Protein AF-A0A7S1RUY2-F1 (afdb_monomer_lite)

Foldseek 3Di:
DDDDDDDDDDDDDDDDDDDDDDDDDDDDPDDPPPDDDDDADLEDEPVLVVPQDPDDQQDQDPVVLVPDDVVNSNSSLVVLAQVAEEEDQDADKAADVVVSSSYIYHYLVSVVNHCVVHVHQAAEEEDDADQAQWDCSHPRYIYGHAQACALLNSNGWHKDWDFDQDPVPRGTDTDIDIGHDDPVSSPPND

InterPro domains:
  IPR006186 Serine/threonine-specific protein phosphatase/bis(5-nucleosyl)-tetraphosphatase [PR00114] (61-88)
  IPR006186 Serine/threonine-specific protein phosphatase/bis(5-nucleosyl)-tetraphosphatase [PR00114] (119-139)
  IPR006186 Serine/threonine-specific protein phosphatase/bis(5-nucleosyl)-tetraphosphatase [PR00114] (140-156)
  IPR006186 Serine/threonine-specific protein phosphatase/bis(5-nucleosyl)-tetraphosphatase [SM00156] (1-183)
  IPR029052 Metallo-dependent phosphatase-like [G3DSA:3.60.21.10] (34-190)
  IPR029052 Metallo-dependent phosphatase-like [SSF56300] (46-184)
  IPR051134 Protein Phosphatase PPP [PTHR45668] (40-182)

Structure (mmCIF, N/CA/C/O backbone):
data_AF-A0A7S1RUY2-F1
#
_entry.id   AF-A0A7S1RUY2-F1
#
loop_
_atom_site.group_PDB
_atom_site.id
_atom_site.type_symbol
_atom_site.label_atom_id
_atom_site.label_alt_id
_atom_site.label_comp_id
_atom_site.label_asym_id
_atom_site.label_entity_id
_atom_site.label_seq_id
_atom_site.pdbx_PDB_ins_code
_atom_site.Cartn_x
_atom_site.Cartn_y
_atom_site.Cartn_z
_atom_site.occupancy
_atom_site.B_iso_or_equiv
_atom_site.auth_seq_id
_atom_site.auth_comp_id
_atom_site.auth_asym_id
_atom_site.auth_atom_id
_atom_site.pdbx_PDB_model_num
ATOM 1 N N . GLY A 1 1 ? -11.838 28.444 1.680 1.00 36.84 1 GLY A N 1
ATOM 2 C CA . GLY A 1 1 ? -11.994 28.690 0.240 1.00 36.84 1 GLY A CA 1
ATOM 3 C C . GLY A 1 1 ? -10.992 27.846 -0.505 1.00 36.84 1 GLY A C 1
ATOM 4 O O . GLY A 1 1 ? -9.816 28.162 -0.457 1.00 36.84 1 GLY A O 1
ATOM 5 N N . THR A 1 2 ? -11.450 26.765 -1.127 1.00 27.73 2 THR A N 1
ATOM 6 C CA . THR A 1 2 ? -10.682 25.952 -2.080 1.00 27.73 2 THR A CA 1
ATOM 7 C C . THR A 1 2 ? -11.691 25.466 -3.115 1.00 27.73 2 THR A C 1
ATOM 9 O O . THR A 1 2 ? -12.339 24.441 -2.920 1.00 27.73 2 THR A O 1
ATOM 12 N N . GLY A 1 3 ? -11.927 26.292 -4.133 1.00 26.52 3 GLY A N 1
ATOM 13 C CA . GLY A 1 3 ? -12.776 25.954 -5.269 1.00 26.52 3 GLY A CA 1
ATOM 14 C C . GLY A 1 3 ? -11.953 25.222 -6.322 1.00 26.52 3 GLY A C 1
ATOM 15 O O . GLY A 1 3 ? -10.885 25.696 -6.703 1.00 26.52 3 GLY A O 1
ATOM 16 N N . TYR A 1 4 ? -12.452 24.079 -6.774 1.00 31.11 4 TYR A N 1
ATOM 17 C CA . TYR A 1 4 ? -12.077 23.480 -8.049 1.00 31.11 4 TYR A CA 1
ATOM 18 C C . TYR A 1 4 ? -13.371 23.346 -8.846 1.00 31.11 4 TYR A C 1
ATOM 20 O O . TYR A 1 4 ? -14.050 22.326 -8.760 1.00 31.11 4 TYR A O 1
ATOM 28 N N . ASP A 1 5 ? -13.728 24.409 -9.564 1.00 30.31 5 ASP A N 1
ATOM 29 C CA . ASP A 1 5 ? -14.785 24.355 -10.567 1.00 30.31 5 ASP A CA 1
ATOM 30 C C . ASP A 1 5 ? -14.213 23.743 -11.848 1.00 30.31 5 ASP A C 1
ATOM 32 O O . ASP A 1 5 ? -13.183 24.174 -12.375 1.00 30.31 5 ASP A O 1
ATOM 36 N N . ALA A 1 6 ? -14.876 22.691 -12.317 1.00 32.12 6 ALA A N 1
ATOM 37 C CA . ALA A 1 6 ? -14.623 22.070 -13.602 1.00 32.12 6 ALA A CA 1
ATOM 38 C C . ALA A 1 6 ? -15.189 22.966 -14.710 1.00 32.12 6 ALA A C 1
ATOM 40 O O . ALA A 1 6 ? -16.384 23.250 -14.728 1.00 32.12 6 ALA A O 1
ATOM 41 N N . VAL A 1 7 ? -14.344 23.386 -15.650 1.00 32.84 7 VAL A N 1
ATOM 42 C CA . VAL A 1 7 ? -14.803 23.986 -16.906 1.00 32.84 7 VAL A CA 1
ATOM 43 C C . VAL A 1 7 ? -14.958 22.860 -17.924 1.00 32.84 7 VAL A C 1
ATOM 45 O O . VAL A 1 7 ? -13.973 22.264 -18.357 1.00 32.84 7 VAL A O 1
ATOM 48 N N . THR A 1 8 ? -16.204 22.553 -18.272 1.00 37.19 8 THR A N 1
ATOM 49 C CA . THR A 1 8 ? -16.580 21.756 -19.443 1.00 37.19 8 THR A CA 1
ATOM 50 C C . THR A 1 8 ? -16.843 22.691 -20.618 1.00 37.19 8 THR A C 1
ATOM 52 O O . THR A 1 8 ? -17.592 23.657 -20.472 1.00 37.19 8 THR A O 1
ATOM 55 N N . SER A 1 9 ? -16.299 22.373 -21.788 1.00 32.44 9 SER A N 1
ATOM 56 C CA . SER A 1 9 ? -16.856 22.820 -23.066 1.00 32.44 9 SER A CA 1
ATOM 57 C C . SER A 1 9 ? -16.589 21.751 -24.128 1.00 32.44 9 SER A C 1
ATOM 59 O O . SER A 1 9 ? -15.433 21.514 -24.489 1.00 32.44 9 SER A O 1
ATOM 61 N N . ASP A 1 10 ? -17.675 21.116 -24.576 1.00 32.38 10 ASP A N 1
ATOM 62 C CA . ASP A 1 10 ? -17.842 20.430 -25.869 1.00 32.38 10 ASP A CA 1
ATOM 63 C C . ASP A 1 10 ? -17.519 21.429 -27.018 1.00 32.38 10 ASP A C 1
ATOM 65 O O . ASP A 1 10 ? -17.437 22.630 -26.766 1.00 32.38 10 ASP A O 1
ATOM 69 N N . GLU A 1 11 ? -17.279 21.132 -28.298 1.00 34.25 11 GLU A N 1
ATOM 70 C CA . GLU A 1 11 ? -17.684 20.099 -29.268 1.00 34.25 11 GLU A CA 1
ATOM 71 C C . GLU A 1 11 ? -16.855 20.466 -30.558 1.00 34.25 11 GLU A C 1
ATOM 73 O O . GLU A 1 11 ? -16.492 21.629 -30.721 1.00 34.25 11 GLU A O 1
ATOM 78 N N . GLU A 1 12 ? -16.305 19.603 -31.429 1.00 29.94 12 GLU A N 1
ATOM 79 C CA . GLU A 1 12 ? -16.928 19.060 -32.655 1.00 29.94 12 GLU A CA 1
ATOM 80 C C . GLU A 1 12 ? -15.863 18.360 -33.559 1.00 29.94 12 GLU A C 1
ATOM 82 O O . GLU A 1 12 ? -14.804 18.911 -33.857 1.00 29.94 12 GLU A O 1
ATOM 87 N N . GLY A 1 13 ? -16.198 17.159 -34.055 1.00 28.00 13 GLY A N 1
ATOM 88 C CA . GLY A 1 13 ? -16.080 16.713 -35.461 1.00 28.00 13 GLY A CA 1
ATOM 89 C C . GLY A 1 13 ? -14.731 16.609 -36.211 1.00 28.00 13 GLY A C 1
ATOM 90 O O . GLY A 1 13 ? -14.266 17.586 -36.792 1.00 28.00 13 GLY A O 1
ATOM 91 N N . ARG A 1 14 ? -14.258 15.369 -36.472 1.00 30.27 14 ARG A N 1
ATOM 92 C CA . ARG A 1 14 ? -13.956 14.879 -37.849 1.00 30.27 14 ARG A CA 1
ATOM 93 C C . ARG A 1 14 ? -13.649 13.374 -37.947 1.00 30.27 14 ARG A C 1
ATOM 95 O O . ARG A 1 14 ? -13.011 12.772 -37.096 1.00 30.27 14 ARG A O 1
ATOM 102 N N . THR A 1 15 ? -14.121 12.805 -39.052 1.00 34.78 15 THR A N 1
ATOM 103 C CA . THR A 1 15 ? -14.124 11.403 -39.505 1.00 34.78 15 THR A CA 1
ATOM 104 C C . THR A 1 15 ? -12.779 10.897 -40.057 1.00 34.78 15 THR A C 1
ATOM 106 O O . THR A 1 15 ? -12.101 11.646 -40.757 1.00 34.78 15 THR A O 1
ATOM 109 N N . GLY A 1 16 ? -12.470 9.598 -39.907 1.00 28.56 16 GLY A N 1
ATOM 110 C CA . GLY A 1 16 ? -11.420 8.896 -40.676 1.00 28.56 16 GLY A CA 1
ATOM 111 C C . GLY A 1 16 ? -11.092 7.497 -40.128 1.00 28.56 16 GLY A C 1
ATOM 112 O O . GLY A 1 16 ? -10.944 7.334 -38.926 1.00 28.56 16 GLY A O 1
ATOM 113 N N . GLY A 1 17 ? -11.039 6.467 -40.983 1.00 26.53 17 GLY A N 1
ATOM 114 C CA . GLY A 1 17 ? -11.110 5.051 -40.589 1.00 26.53 17 GLY A CA 1
ATOM 115 C C . GLY A 1 17 ? -9.796 4.256 -40.453 1.00 26.53 17 GLY A C 1
ATOM 116 O O . GLY A 1 17 ? -8.769 4.610 -41.017 1.00 26.53 17 GLY A O 1
ATOM 117 N N . ARG A 1 18 ? -9.948 3.093 -39.788 1.00 33.50 18 ARG A N 1
ATOM 118 C CA . ARG A 1 18 ? -9.139 1.845 -39.754 1.00 33.50 18 ARG A CA 1
ATOM 119 C C . ARG A 1 18 ? -7.662 1.913 -39.316 1.00 33.50 18 ARG A C 1
ATOM 121 O O . ARG A 1 18 ? -6.799 2.260 -40.111 1.00 33.50 18 ARG A O 1
ATOM 128 N N . ARG A 1 19 ? -7.356 1.260 -38.183 1.00 30.47 19 ARG A N 1
ATOM 129 C CA . ARG A 1 19 ? -6.673 -0.060 -38.056 1.00 30.47 19 ARG A CA 1
ATOM 130 C C . ARG A 1 19 ? -6.499 -0.406 -36.566 1.00 30.47 19 ARG A C 1
ATOM 132 O O . ARG A 1 19 ? -6.327 0.486 -35.750 1.00 30.47 19 ARG A O 1
ATOM 139 N N . GLY A 1 20 ? -6.597 -1.691 -36.221 1.00 39.19 20 GLY A N 1
ATOM 140 C CA . GLY A 1 20 ? -6.431 -2.176 -34.849 1.00 39.19 20 GLY A CA 1
ATOM 141 C C . GLY A 1 20 ? -5.019 -1.931 -34.308 1.00 39.19 20 GLY A C 1
ATOM 142 O O . GLY A 1 20 ? -4.038 -2.194 -34.997 1.00 39.19 20 GLY A O 1
ATOM 143 N N . GLY A 1 21 ? -4.952 -1.444 -33.072 1.00 27.25 21 GLY A N 1
ATOM 144 C CA . GLY A 1 21 ? -3.744 -1.232 -32.281 1.00 27.25 21 GLY A CA 1
ATOM 145 C C . GLY A 1 21 ? -4.163 -1.018 -30.829 1.00 27.25 21 GLY A C 1
ATOM 146 O O . GLY A 1 21 ? -5.116 -0.287 -30.566 1.00 27.25 21 GLY A O 1
ATOM 147 N N . GLY A 1 22 ? -3.536 -1.748 -29.909 1.00 31.48 22 GLY A N 1
ATOM 148 C CA . GLY A 1 22 ? -3.865 -1.727 -28.489 1.00 31.48 22 GLY A CA 1
ATOM 149 C C . GLY A 1 22 ? -3.624 -0.366 -27.831 1.00 31.48 22 GLY A C 1
ATOM 150 O O . GLY A 1 22 ? -2.724 0.366 -28.220 1.00 31.48 22 GLY A O 1
ATOM 151 N N . GLN A 1 23 ? -4.467 -0.096 -26.832 1.00 43.09 23 GLN A N 1
ATOM 152 C CA . GLN A 1 23 ? -4.310 0.811 -25.692 1.00 43.09 23 GLN A CA 1
ATOM 153 C C . GLN A 1 23 ? -3.606 2.161 -25.919 1.00 43.09 23 GLN A C 1
ATOM 155 O O . GLN A 1 23 ? -2.386 2.255 -25.957 1.00 43.09 23 GLN A O 1
ATOM 160 N N . GLN A 1 24 ? -4.388 3.239 -25.832 1.00 39.09 24 GLN A N 1
ATOM 161 C CA . GLN A 1 24 ? -3.904 4.480 -25.230 1.00 39.09 24 GLN A CA 1
ATOM 162 C C . GLN A 1 24 ? -5.043 5.112 -24.427 1.00 39.09 24 GLN A C 1
ATOM 164 O O . GLN A 1 24 ? -5.843 5.891 -24.940 1.00 39.09 24 GLN A O 1
ATOM 169 N N . LEU A 1 25 ? -5.153 4.723 -23.155 1.00 39.81 25 LEU A N 1
ATOM 170 C CA . LEU A 1 25 ? -6.016 5.411 -22.199 1.00 39.81 25 LEU A CA 1
ATOM 171 C C . LEU A 1 25 ? -5.258 6.637 -21.684 1.00 39.81 25 LEU A C 1
ATOM 173 O O . LEU A 1 25 ? -4.351 6.537 -20.863 1.00 39.81 25 LEU A O 1
ATOM 177 N N . SER A 1 26 ? -5.620 7.803 -22.212 1.00 47.19 26 SER A N 1
ATOM 178 C CA . SER A 1 26 ? -5.174 9.105 -21.727 1.00 47.19 26 SER A CA 1
ATOM 179 C C . SER A 1 26 ? -5.705 9.340 -20.316 1.00 47.19 26 SER A C 1
ATOM 181 O O . SER A 1 26 ? -6.920 9.435 -20.137 1.00 47.19 26 SER A O 1
ATOM 183 N N . LEU A 1 27 ? -4.838 9.497 -19.316 1.00 40.38 27 LEU A N 1
ATOM 184 C CA . LEU A 1 27 ? -5.268 10.013 -18.021 1.00 40.38 27 LEU A CA 1
ATOM 185 C C . LEU A 1 27 ? -4.127 10.717 -17.292 1.00 40.38 27 LEU A C 1
ATOM 187 O O . LEU A 1 27 ? -3.095 10.120 -17.019 1.00 40.38 27 LEU A O 1
ATOM 191 N N . LEU A 1 28 ? -4.429 11.964 -16.906 1.00 40.56 28 LEU A N 1
ATOM 192 C CA . LEU A 1 28 ? -3.630 12.943 -16.156 1.00 40.56 28 LEU A CA 1
ATOM 193 C C . LEU A 1 28 ? -2.834 13.866 -17.080 1.00 40.56 28 LEU A C 1
ATOM 195 O O . LEU A 1 28 ? -1.895 13.435 -17.730 1.00 40.56 28 LEU A O 1
ATOM 199 N N . GLY A 1 29 ? -3.234 15.143 -17.127 1.00 40.41 29 GLY A N 1
ATOM 200 C CA . GLY A 1 29 ? -2.576 16.220 -17.870 1.00 40.41 29 GLY A CA 1
ATOM 201 C C . GLY A 1 29 ? -1.140 16.467 -17.405 1.00 40.41 29 GLY A C 1
ATOM 202 O O . GLY A 1 29 ? -0.852 17.442 -16.719 1.00 40.41 29 GLY A O 1
ATOM 203 N N . TYR A 1 30 ? -0.255 15.556 -17.783 1.00 42.41 30 TYR A N 1
ATOM 204 C CA . TYR A 1 30 ? 1.183 15.591 -17.617 1.00 42.41 30 TYR A CA 1
ATOM 205 C C . TYR A 1 30 ? 1.804 15.781 -19.003 1.00 42.41 30 TYR A C 1
ATOM 207 O O . TYR A 1 30 ? 1.443 15.074 -19.942 1.00 42.41 30 TYR A O 1
ATOM 215 N N . ASN A 1 31 ? 2.705 16.757 -19.132 1.00 38.75 31 ASN A N 1
ATOM 216 C CA . ASN A 1 31 ? 3.461 16.985 -20.360 1.00 38.75 31 ASN A CA 1
ATOM 217 C C . ASN A 1 31 ? 4.616 15.954 -20.440 1.00 38.75 31 ASN A C 1
ATOM 219 O O . ASN A 1 31 ? 5.493 15.989 -19.572 1.00 38.75 31 ASN A O 1
ATOM 223 N N . PRO A 1 32 ? 4.625 15.047 -21.436 1.00 43.84 32 PRO A N 1
ATOM 224 C CA . PRO A 1 32 ? 5.596 13.956 -21.571 1.00 43.84 32 PRO A CA 1
ATOM 225 C C . PRO A 1 32 ? 7.015 14.387 -21.990 1.00 43.84 32 PRO A C 1
ATOM 227 O O . PRO A 1 32 ? 7.925 13.559 -21.961 1.00 43.84 32 PRO A O 1
ATOM 230 N N . ASP A 1 33 ? 7.246 15.658 -22.328 1.00 47.78 33 ASP A N 1
ATOM 231 C CA . ASP A 1 33 ? 8.483 16.120 -22.977 1.00 47.78 33 ASP A CA 1
ATOM 232 C C . ASP A 1 33 ? 9.739 16.203 -22.085 1.00 47.78 33 ASP A C 1
ATOM 234 O O . ASP A 1 33 ? 10.653 16.954 -22.412 1.00 47.78 33 ASP A O 1
ATOM 238 N N . ASN A 1 34 ? 9.863 15.467 -20.969 1.00 49.72 34 ASN A N 1
ATOM 239 C CA . ASN A 1 34 ? 11.185 15.401 -20.313 1.00 49.72 34 ASN A CA 1
ATOM 240 C C . ASN A 1 34 ? 11.535 14.175 -19.463 1.00 49.72 34 ASN A C 1
ATOM 242 O O . ASN A 1 34 ? 12.678 14.094 -19.019 1.00 49.72 34 ASN A O 1
ATOM 246 N N . VAL A 1 35 ? 10.633 13.212 -19.239 1.00 51.44 35 VAL A N 1
ATOM 247 C CA . VAL A 1 35 ? 11.009 11.908 -18.657 1.00 51.44 35 VAL A CA 1
ATOM 248 C C . VAL A 1 35 ? 10.034 10.830 -19.142 1.00 51.44 35 VAL A C 1
ATOM 250 O O . VAL A 1 35 ? 8.921 10.722 -18.633 1.00 51.44 35 VAL A O 1
ATOM 253 N N . SER A 1 36 ? 10.459 9.997 -20.094 1.00 59.94 36 SER A N 1
ATOM 254 C CA . SER A 1 36 ? 9.796 8.713 -20.344 1.00 59.94 36 SER A CA 1
ATOM 255 C C . SER A 1 36 ? 10.240 7.753 -19.247 1.00 59.94 36 SER A C 1
ATOM 257 O O . SER A 1 36 ? 11.388 7.312 -19.250 1.00 59.94 36 SER A O 1
ATOM 259 N N . LEU A 1 37 ? 9.373 7.452 -18.277 1.00 63.41 37 LEU A N 1
ATOM 260 C CA . LEU A 1 37 ? 9.678 6.367 -17.349 1.00 63.41 37 LEU A CA 1
ATOM 261 C C . LEU A 1 37 ? 9.594 5.023 -18.094 1.00 63.41 37 LEU A C 1
ATOM 263 O O . LEU A 1 37 ? 8.728 4.868 -18.959 1.00 63.41 37 LEU A O 1
ATOM 267 N N . PRO A 1 38 ? 10.465 4.052 -17.772 1.00 65.56 38 PRO A N 1
ATOM 268 C CA . PRO A 1 38 ? 10.400 2.734 -18.385 1.00 65.56 38 PRO A CA 1
ATOM 269 C C . PRO A 1 38 ? 9.065 2.062 -18.038 1.00 65.56 38 PRO A C 1
ATOM 271 O O . PRO A 1 38 ? 8.596 2.224 -16.899 1.00 65.56 38 PRO A O 1
ATOM 274 N N . PRO A 1 39 ? 8.458 1.315 -18.983 1.00 67.38 39 PRO A N 1
ATOM 275 C CA . PRO A 1 39 ? 7.263 0.535 -18.700 1.00 67.38 39 PRO A CA 1
ATOM 276 C C . PRO A 1 39 ? 7.555 -0.414 -17.539 1.00 67.38 39 PRO A C 1
ATOM 278 O O . PRO A 1 39 ? 8.656 -0.950 -17.429 1.00 67.38 39 PRO A O 1
ATOM 281 N N . ARG A 1 40 ? 6.579 -0.599 -16.652 1.00 73.94 40 ARG A N 1
ATOM 282 C CA . ARG A 1 40 ? 6.701 -1.554 -15.549 1.00 73.94 40 ARG A CA 1
ATOM 283 C C . ARG A 1 40 ? 5.949 -2.822 -15.879 1.00 73.94 40 ARG A C 1
ATOM 285 O O . ARG A 1 40 ? 4.984 -2.809 -16.642 1.00 73.94 40 ARG A O 1
ATOM 292 N N . LYS A 1 41 ? 6.359 -3.909 -15.240 1.00 73.31 41 LYS A N 1
ATOM 293 C CA . LYS A 1 41 ? 5.611 -5.155 -15.266 1.00 73.31 41 LYS A CA 1
ATOM 294 C C . LYS A 1 41 ? 4.198 -4.965 -14.705 1.00 73.31 41 LYS A C 1
ATOM 296 O O . LYS A 1 41 ? 4.019 -4.713 -13.518 1.00 73.31 41 LYS A O 1
ATOM 301 N N . GLU A 1 42 ? 3.195 -5.139 -15.562 1.00 67.75 42 GLU A N 1
ATOM 302 C CA . GLU A 1 42 ? 1.779 -4.958 -15.202 1.00 67.75 42 GLU A CA 1
ATOM 303 C C . GLU A 1 42 ? 1.250 -6.064 -14.280 1.00 67.75 42 GLU A C 1
ATOM 305 O O . GLU A 1 42 ? 0.315 -5.850 -13.509 1.00 67.75 42 GLU A O 1
ATOM 310 N N . GLU A 1 43 ? 1.862 -7.251 -14.317 1.00 77.06 43 GLU A N 1
ATOM 311 C CA . GLU A 1 43 ? 1.383 -8.396 -13.555 1.00 77.06 43 GLU A CA 1
ATOM 312 C C . GLU A 1 43 ? 2.445 -9.011 -12.634 1.00 77.06 43 GLU A C 1
ATOM 314 O O . GLU A 1 43 ? 3.101 -10.003 -12.971 1.00 77.06 43 GLU A O 1
ATOM 319 N N . LEU A 1 44 ? 2.549 -8.477 -11.423 1.00 87.62 44 LEU A N 1
ATOM 320 C CA . LEU A 1 44 ? 3.482 -8.948 -10.403 1.00 87.62 44 LEU A CA 1
ATOM 321 C C . LEU A 1 44 ? 2.930 -10.147 -9.603 1.00 87.62 44 LEU A C 1
ATOM 323 O O . LEU A 1 44 ? 1.774 -10.142 -9.164 1.00 87.62 44 LEU A O 1
ATOM 327 N N . SER A 1 45 ? 3.753 -11.176 -9.392 1.00 92.25 45 SER A N 1
ATOM 328 C CA . SER A 1 45 ? 3.437 -12.338 -8.548 1.00 92.25 45 SER A CA 1
ATOM 329 C C . SER A 1 45 ? 4.104 -12.278 -7.170 1.00 92.25 45 SER A C 1
ATOM 331 O O . SER A 1 45 ? 5.137 -11.633 -6.978 1.00 92.25 45 SER A O 1
ATOM 333 N N . LEU A 1 46 ? 3.552 -13.010 -6.198 1.00 94.25 46 LEU A N 1
ATOM 334 C CA . LEU A 1 46 ? 4.161 -13.138 -4.867 1.00 94.25 46 LEU A CA 1
ATOM 335 C C . LEU A 1 46 ? 5.547 -13.796 -4.892 1.00 94.25 46 LEU A C 1
ATOM 337 O O . LEU A 1 46 ? 6.398 -13.425 -4.088 1.00 94.25 46 LEU A O 1
ATOM 341 N N . ALA A 1 47 ? 5.790 -14.740 -5.806 1.00 93.44 47 ALA A N 1
ATOM 342 C CA . ALA A 1 47 ? 7.095 -15.386 -5.948 1.00 93.44 47 ALA A CA 1
ATOM 343 C C . ALA A 1 47 ? 8.169 -14.386 -6.404 1.00 93.44 47 ALA A C 1
ATOM 345 O O . ALA A 1 47 ? 9.277 -14.382 -5.875 1.00 93.44 47 ALA A O 1
ATOM 346 N N . GLU A 1 48 ? 7.818 -13.489 -7.324 1.00 91.69 48 GLU A N 1
ATOM 347 C CA . GLU A 1 48 ? 8.717 -12.430 -7.788 1.00 91.69 48 GLU A CA 1
ATOM 348 C C . GLU A 1 48 ? 9.006 -11.423 -6.676 1.00 91.69 48 GLU A C 1
ATOM 350 O O . GLU A 1 48 ? 10.165 -11.097 -6.446 1.00 91.69 48 GLU A O 1
ATOM 355 N N . ILE A 1 49 ? 7.986 -11.004 -5.916 1.00 92.88 49 ILE A N 1
ATOM 356 C CA . ILE A 1 49 ? 8.171 -10.134 -4.740 1.00 92.88 49 ILE A CA 1
ATOM 357 C C . ILE A 1 49 ? 9.074 -10.800 -3.691 1.00 92.88 49 ILE A C 1
ATOM 359 O O . ILE A 1 49 ? 9.891 -10.134 -3.049 1.00 92.88 49 ILE A O 1
ATOM 363 N N . ALA A 1 50 ? 8.929 -12.111 -3.486 1.00 93.81 50 ALA A N 1
ATOM 364 C CA . ALA A 1 50 ? 9.759 -12.865 -2.553 1.00 93.81 50 ALA A CA 1
ATOM 365 C C . ALA A 1 50 ? 11.224 -12.950 -3.013 1.00 93.81 50 ALA A C 1
ATOM 367 O O . ALA A 1 50 ? 12.114 -12.927 -2.166 1.00 93.81 50 ALA A O 1
ATOM 368 N N . ALA A 1 51 ? 11.465 -12.995 -4.326 1.00 93.12 51 ALA A N 1
ATOM 369 C CA . ALA A 1 51 ? 12.794 -13.069 -4.927 1.00 93.12 51 ALA A CA 1
ATOM 370 C C . ALA A 1 51 ? 13.535 -11.720 -4.993 1.00 93.12 51 ALA A C 1
ATOM 372 O O . ALA A 1 51 ? 14.730 -11.702 -5.286 1.00 93.12 51 ALA A O 1
ATOM 373 N N . LEU A 1 52 ? 12.861 -10.594 -4.722 1.00 91.94 52 LEU A N 1
ATOM 374 C CA . LEU A 1 52 ? 13.497 -9.276 -4.757 1.00 91.94 52 LEU A CA 1
ATOM 375 C C . LEU A 1 52 ? 14.647 -9.162 -3.742 1.00 91.94 52 LEU A C 1
ATOM 377 O O . LEU A 1 52 ? 14.523 -9.653 -2.610 1.00 91.94 52 LEU A O 1
ATOM 381 N N . PRO A 1 53 ? 15.740 -8.460 -4.104 1.00 87.94 53 PRO A N 1
ATOM 382 C CA . PRO A 1 53 ? 16.868 -8.249 -3.209 1.00 87.94 53 PRO A CA 1
ATOM 383 C C . PRO A 1 53 ? 16.425 -7.525 -1.930 1.00 87.94 53 PRO A C 1
ATOM 385 O O . PRO A 1 53 ? 15.580 -6.628 -1.949 1.00 87.94 53 PRO A O 1
ATOM 388 N N . ARG A 1 54 ? 17.005 -7.925 -0.794 1.00 85.88 54 ARG A N 1
ATOM 389 C CA . ARG A 1 54 ? 16.729 -7.361 0.536 1.00 85.88 54 ARG A CA 1
ATOM 390 C C . ARG A 1 54 ? 17.988 -6.703 1.093 1.00 85.88 54 ARG A C 1
ATOM 392 O O . ARG A 1 54 ? 19.090 -7.171 0.836 1.00 85.88 54 ARG A O 1
ATOM 399 N N . GLY A 1 55 ? 17.813 -5.648 1.889 1.00 82.62 55 GLY A N 1
ATOM 400 C CA . GLY A 1 55 ? 18.914 -5.001 2.617 1.00 82.62 55 GLY A CA 1
ATOM 401 C C . GLY A 1 55 ? 19.814 -4.089 1.777 1.00 82.62 55 GLY A C 1
ATOM 402 O O . GLY A 1 55 ? 20.841 -3.644 2.276 1.00 82.62 55 GLY A O 1
ATOM 403 N N . VAL A 1 56 ? 19.433 -3.797 0.532 1.00 80.88 56 VAL A N 1
ATOM 404 C CA . VAL A 1 56 ? 20.108 -2.820 -0.329 1.00 80.88 56 VAL A CA 1
ATOM 405 C C . VAL A 1 56 ? 19.113 -1.718 -0.662 1.00 80.88 56 VAL A C 1
ATOM 407 O O . VAL A 1 56 ? 17.983 -2.008 -1.056 1.00 80.88 56 VAL A O 1
ATOM 410 N N . GLU A 1 57 ? 19.532 -0.466 -0.494 1.00 83.88 57 GLU A N 1
ATOM 411 C CA . GLU A 1 57 ? 18.738 0.686 -0.916 1.00 83.88 57 GLU A CA 1
ATOM 412 C C . GLU A 1 57 ? 18.596 0.678 -2.444 1.00 83.88 57 GLU A C 1
ATOM 414 O O . GLU A 1 57 ? 19.612 0.634 -3.147 1.00 83.88 57 GLU A O 1
ATOM 419 N N . PRO A 1 58 ? 17.367 0.692 -2.990 1.00 86.69 58 PRO A N 1
ATOM 420 C CA . PRO A 1 58 ? 17.180 0.699 -4.431 1.00 86.69 58 PRO A CA 1
ATOM 421 C C . PRO A 1 58 ? 17.594 2.055 -5.012 1.00 86.69 58 PRO A C 1
ATOM 423 O O . PRO A 1 58 ? 17.320 3.111 -4.432 1.00 86.69 58 PRO A O 1
ATOM 426 N N . SER A 1 59 ? 18.199 2.052 -6.200 1.00 84.31 59 SER A N 1
ATOM 427 C CA . SER A 1 59 ? 18.417 3.301 -6.922 1.00 84.31 59 SER A CA 1
ATOM 428 C C . SER A 1 59 ? 17.081 3.873 -7.394 1.00 84.31 59 SER A C 1
ATOM 430 O O . SER A 1 59 ? 16.267 3.183 -8.006 1.00 84.31 59 SER A O 1
ATOM 432 N N . THR A 1 60 ? 16.874 5.166 -7.148 1.00 81.44 60 THR A N 1
ATOM 433 C CA . THR A 1 60 ? 15.801 5.960 -7.775 1.00 81.44 60 THR A CA 1
ATOM 434 C C . THR A 1 60 ? 16.319 6.804 -8.943 1.00 81.44 60 THR A C 1
ATOM 436 O O . THR A 1 60 ? 15.528 7.443 -9.637 1.00 81.44 60 THR A O 1
ATOM 439 N N . ASP A 1 61 ? 17.636 6.795 -9.184 1.00 82.88 61 ASP A N 1
ATOM 440 C CA . ASP A 1 61 ? 18.258 7.455 -10.329 1.00 82.88 61 ASP A CA 1
ATOM 441 C C . ASP A 1 61 ? 18.095 6.583 -11.576 1.00 82.88 61 ASP A C 1
ATOM 443 O O . ASP A 1 61 ? 18.691 5.509 -11.691 1.00 82.88 61 ASP A O 1
ATOM 447 N N . LEU A 1 62 ? 17.297 7.077 -12.523 1.00 77.75 62 LEU A N 1
ATOM 448 C CA . LEU A 1 62 ? 17.012 6.401 -13.785 1.00 77.75 62 LEU A CA 1
ATOM 449 C C . LEU A 1 62 ? 18.285 6.127 -14.595 1.00 77.75 62 LEU A C 1
ATOM 451 O O . LEU A 1 62 ? 18.401 5.056 -15.173 1.00 77.75 62 LEU A O 1
ATOM 455 N N . ARG A 1 63 ? 19.278 7.027 -14.572 1.00 81.50 63 ARG A N 1
ATOM 456 C CA . ARG A 1 63 ? 20.535 6.824 -15.314 1.00 81.50 63 ARG A CA 1
ATOM 457 C C . ARG A 1 63 ? 21.367 5.698 -14.720 1.00 81.50 63 ARG A C 1
ATOM 459 O O . ARG A 1 63 ? 21.998 4.945 -15.452 1.00 81.50 63 ARG A O 1
ATOM 466 N N . ALA A 1 64 ? 21.375 5.597 -13.392 1.00 84.31 64 ALA A N 1
ATOM 467 C CA . ALA A 1 64 ? 22.049 4.506 -12.705 1.00 84.31 64 ALA A CA 1
ATOM 468 C C . ALA A 1 64 ? 21.349 3.168 -12.982 1.00 84.31 64 ALA A C 1
ATOM 470 O O . ALA A 1 64 ? 22.029 2.163 -13.158 1.00 84.31 64 ALA A O 1
ATOM 471 N N . LEU A 1 65 ? 20.013 3.160 -13.065 1.00 84.25 65 LEU A N 1
ATOM 472 C CA . LEU A 1 65 ? 19.242 1.969 -13.426 1.00 84.25 65 LEU A CA 1
ATOM 473 C C . LEU A 1 65 ? 19.495 1.530 -14.876 1.00 84.25 65 LEU A C 1
ATOM 475 O O . LEU A 1 65 ? 19.660 0.339 -15.112 1.00 84.25 65 LEU A O 1
ATOM 479 N N . ASP A 1 66 ? 19.589 2.468 -15.822 1.00 84.06 66 ASP A N 1
ATOM 480 C CA . ASP A 1 66 ? 19.848 2.177 -17.243 1.00 84.06 66 ASP A CA 1
ATOM 481 C C . ASP A 1 66 ? 21.249 1.585 -17.497 1.00 84.06 66 ASP A C 1
ATOM 483 O O . ASP A 1 66 ? 21.491 0.972 -18.536 1.00 84.06 66 ASP A O 1
ATOM 487 N N . ALA A 1 67 ? 22.181 1.753 -16.553 1.00 89.69 67 ALA A N 1
ATOM 488 C CA . ALA A 1 67 ? 23.519 1.167 -16.617 1.00 89.69 67 ALA A CA 1
ATOM 489 C C . ALA A 1 67 ? 23.583 -0.285 -16.099 1.00 89.69 67 ALA A C 1
ATOM 491 O O . ALA A 1 67 ? 24.625 -0.933 -16.227 1.00 89.69 67 ALA A O 1
ATOM 492 N N . LEU A 1 68 ? 22.507 -0.792 -15.489 1.00 89.56 68 LEU A N 1
ATOM 493 C CA . LEU A 1 68 ? 22.442 -2.149 -14.948 1.00 89.56 68 LEU A CA 1
ATOM 494 C C . LEU A 1 68 ? 21.926 -3.148 -15.995 1.00 89.56 68 LEU A C 1
ATOM 496 O O . LEU A 1 68 ? 21.188 -2.773 -16.906 1.00 89.56 68 LEU A O 1
ATOM 500 N N . PRO A 1 69 ? 22.237 -4.448 -15.846 1.00 93.44 69 PRO A N 1
ATOM 501 C CA . PRO A 1 69 ? 21.506 -5.503 -16.541 1.00 93.44 69 PRO A CA 1
ATOM 502 C C . PRO A 1 69 ? 19.994 -5.375 -16.301 1.00 93.44 69 PRO A C 1
ATOM 504 O O . PRO A 1 69 ? 19.579 -5.150 -15.165 1.00 93.44 69 PRO A O 1
ATOM 507 N N . GLU A 1 70 ? 19.172 -5.575 -17.339 1.00 89.00 70 GLU A N 1
ATOM 508 C CA . GLU A 1 70 ? 17.717 -5.322 -17.283 1.00 89.00 70 GLU A CA 1
ATOM 509 C C . GLU A 1 70 ? 17.024 -6.042 -16.117 1.00 89.00 70 GLU A C 1
ATOM 511 O O . GLU A 1 70 ? 16.200 -5.454 -15.429 1.00 89.00 70 GLU A O 1
ATOM 516 N N . GLU A 1 71 ? 17.400 -7.289 -15.826 1.00 88.69 71 GLU A N 1
ATOM 517 C CA . GLU A 1 71 ? 16.854 -8.042 -14.689 1.00 88.69 71 GLU A CA 1
ATOM 518 C C . GLU A 1 71 ? 17.136 -7.357 -13.339 1.00 88.69 71 GLU A C 1
ATOM 520 O O . GLU A 1 71 ? 16.269 -7.291 -12.467 1.00 88.69 71 GLU A O 1
ATOM 525 N N . GLN A 1 72 ? 18.338 -6.797 -13.171 1.00 89.69 72 GLN A N 1
ATOM 526 C CA . GLN A 1 72 ? 18.723 -6.069 -11.961 1.00 89.69 72 GLN A CA 1
ATOM 527 C C . GLN A 1 72 ? 18.040 -4.702 -11.893 1.00 89.69 72 GLN A C 1
ATOM 529 O O . GLN A 1 72 ? 17.589 -4.297 -10.819 1.00 89.69 72 GLN A O 1
ATOM 534 N N . ALA A 1 73 ? 17.938 -4.004 -13.027 1.00 88.81 73 ALA A N 1
ATOM 535 C CA . ALA A 1 73 ? 17.214 -2.743 -13.127 1.00 88.81 73 ALA A CA 1
ATOM 536 C C . ALA A 1 73 ? 15.733 -2.934 -12.770 1.00 88.81 73 ALA A C 1
ATOM 538 O O . ALA A 1 73 ? 15.195 -2.176 -11.963 1.00 88.81 73 ALA A O 1
ATOM 539 N N . GLU A 1 74 ? 15.092 -3.979 -13.300 1.00 87.56 74 GLU A N 1
ATOM 540 C CA . GLU A 1 74 ? 13.695 -4.311 -13.022 1.00 87.56 74 GLU A CA 1
ATOM 541 C C . GLU A 1 74 ? 13.481 -4.704 -11.558 1.00 87.56 74 GLU A C 1
ATOM 543 O O . GLU A 1 74 ? 12.543 -4.228 -10.919 1.00 87.56 74 GLU A O 1
ATOM 548 N N . ALA A 1 75 ? 14.386 -5.490 -10.969 1.00 89.69 75 ALA A N 1
ATOM 549 C CA . ALA A 1 75 ? 14.319 -5.798 -9.544 1.00 89.69 75 ALA A CA 1
ATOM 550 C C . ALA A 1 75 ? 14.366 -4.522 -8.682 1.00 89.69 75 ALA A C 1
ATOM 552 O O . ALA A 1 75 ? 13.556 -4.366 -7.768 1.00 89.69 75 ALA A O 1
ATOM 553 N N . GLN A 1 76 ? 15.259 -3.573 -8.987 1.00 89.12 76 GLN A N 1
ATOM 554 C CA . GLN A 1 76 ? 15.320 -2.300 -8.257 1.00 89.12 76 GLN A CA 1
ATOM 555 C C . GLN A 1 76 ? 14.074 -1.440 -8.478 1.00 89.12 76 GLN A C 1
ATOM 557 O O . GLN A 1 76 ? 13.518 -0.910 -7.518 1.00 89.12 76 GLN A O 1
ATOM 562 N N . ARG A 1 77 ? 13.593 -1.351 -9.721 1.00 87.19 77 ARG A N 1
ATOM 563 C CA . ARG A 1 77 ? 12.335 -0.693 -10.096 1.00 87.19 77 ARG A CA 1
ATOM 564 C C . ARG A 1 77 ? 11.157 -1.221 -9.269 1.00 87.19 77 ARG A C 1
ATOM 566 O O . ARG A 1 77 ? 10.416 -0.421 -8.694 1.00 87.19 77 ARG A O 1
ATOM 573 N N . LEU A 1 78 ? 11.027 -2.539 -9.134 1.00 88.94 78 LEU A N 1
ATOM 574 C CA . LEU A 1 78 ? 9.983 -3.171 -8.325 1.00 88.94 78 LEU A CA 1
ATOM 575 C C . LEU A 1 78 ? 10.128 -2.861 -6.830 1.00 88.94 78 LEU A C 1
ATOM 577 O O . LEU A 1 78 ? 9.127 -2.605 -6.162 1.00 88.94 78 LEU A O 1
ATOM 581 N N . VAL A 1 79 ? 11.353 -2.829 -6.295 1.00 90.38 79 VAL A N 1
ATOM 582 C CA . VAL A 1 79 ? 11.582 -2.403 -4.903 1.00 90.38 79 VAL A CA 1
ATOM 583 C C . VAL A 1 79 ? 11.164 -0.940 -4.711 1.00 90.38 79 VAL A C 1
ATOM 585 O O . VAL A 1 79 ? 10.500 -0.632 -3.722 1.00 90.38 79 VAL A O 1
ATOM 588 N N . VAL A 1 80 ? 11.471 -0.046 -5.659 1.00 88.50 80 VAL A N 1
ATOM 589 C CA . VAL A 1 80 ? 10.996 1.349 -5.618 1.00 88.50 80 VAL A CA 1
ATOM 590 C C . VAL A 1 80 ? 9.469 1.401 -5.600 1.00 88.50 80 VAL A C 1
ATOM 592 O O . VAL A 1 80 ? 8.911 2.100 -4.757 1.00 88.50 80 VAL A O 1
ATOM 595 N N . ASP A 1 81 ? 8.785 0.640 -6.455 1.00 87.94 81 ASP A N 1
ATOM 596 C CA . ASP A 1 81 ? 7.317 0.640 -6.512 1.00 87.94 81 ASP A CA 1
ATOM 597 C C . ASP A 1 81 ? 6.698 0.142 -5.195 1.00 87.94 81 ASP A C 1
ATOM 599 O O . ASP A 1 81 ? 5.765 0.759 -4.679 1.00 87.94 81 ASP A O 1
ATOM 603 N N . LEU A 1 82 ? 7.259 -0.910 -4.586 1.00 90.38 82 LEU A N 1
ATOM 604 C CA . LEU A 1 82 ? 6.808 -1.422 -3.284 1.00 90.38 82 LEU A CA 1
ATOM 605 C C . LEU A 1 82 ? 6.954 -0.399 -2.146 1.00 90.38 82 LEU A C 1
ATOM 607 O O . LEU A 1 82 ? 6.171 -0.424 -1.194 1.00 90.38 82 LEU A O 1
ATOM 611 N N . LEU A 1 83 ? 7.946 0.489 -2.230 1.00 89.44 83 LEU A N 1
ATOM 612 C CA . LEU A 1 83 ? 8.220 1.501 -1.208 1.00 89.44 83 LEU A CA 1
ATOM 613 C C . LEU A 1 83 ? 7.465 2.816 -1.446 1.00 89.44 83 LEU A C 1
ATOM 615 O O . LEU A 1 83 ? 7.062 3.473 -0.484 1.00 89.44 83 LEU A O 1
ATOM 619 N N . TRP A 1 84 ? 7.278 3.205 -2.709 1.00 88.25 84 TRP A N 1
ATOM 620 C CA . TRP A 1 84 ? 6.942 4.580 -3.086 1.00 88.25 84 TRP A CA 1
ATOM 621 C C . TRP A 1 84 ? 5.691 4.740 -3.955 1.00 88.25 84 TRP A C 1
ATOM 623 O O . TRP A 1 84 ? 5.301 5.882 -4.210 1.00 88.25 84 TRP A O 1
ATOM 633 N N . ALA A 1 85 ? 5.071 3.658 -4.439 1.00 89.62 85 ALA A N 1
ATOM 634 C CA . ALA A 1 85 ? 3.866 3.775 -5.258 1.00 89.62 85 ALA A CA 1
ATOM 635 C C . ALA A 1 85 ? 2.619 4.103 -4.418 1.00 89.62 85 ALA A C 1
ATOM 637 O O . ALA A 1 85 ? 2.461 3.602 -3.301 1.00 89.62 85 ALA A O 1
ATOM 638 N N . ASP A 1 86 ? 1.698 4.904 -4.971 1.00 93.06 86 ASP A N 1
ATOM 639 C CA . ASP A 1 86 ? 0.489 5.353 -4.262 1.00 93.06 86 ASP A CA 1
ATOM 640 C C . ASP A 1 86 ? -0.828 5.062 -4.998 1.00 93.06 86 ASP A C 1
ATOM 642 O O . ASP A 1 86 ? -0.910 5.250 -6.214 1.00 93.06 86 ASP A O 1
ATOM 646 N N . PRO A 1 87 ? -1.898 4.688 -4.272 1.00 94.38 87 PRO A N 1
ATOM 647 C CA . PRO A 1 87 ? -3.216 4.474 -4.858 1.00 94.38 87 PRO A CA 1
ATOM 648 C C . PRO A 1 87 ? -3.876 5.797 -5.269 1.00 94.38 87 PRO A C 1
ATOM 650 O O . PRO A 1 87 ? -3.770 6.814 -4.571 1.00 94.38 87 PRO A O 1
ATOM 653 N N . ARG A 1 88 ? -4.608 5.799 -6.386 1.00 92.38 88 ARG A N 1
ATOM 654 C CA . ARG A 1 88 ? -5.404 6.941 -6.865 1.00 92.38 88 ARG A CA 1
ATOM 655 C C . ARG A 1 88 ? -6.741 6.461 -7.421 1.00 92.38 88 ARG A C 1
ATOM 657 O O . ARG A 1 88 ? -6.827 5.406 -8.024 1.00 92.38 88 ARG A O 1
ATOM 664 N N . GLY A 1 89 ? -7.787 7.282 -7.304 1.00 87.75 89 GLY A N 1
ATOM 665 C CA . GLY A 1 89 ? -9.145 6.892 -7.719 1.00 87.75 89 GLY A CA 1
ATOM 666 C C . GLY A 1 89 ? -9.364 6.713 -9.230 1.00 87.75 89 GLY A C 1
ATOM 667 O O . GLY A 1 89 ? -10.434 6.276 -9.640 1.00 87.75 89 GLY A O 1
ATOM 668 N N . LYS A 1 90 ? -8.381 7.061 -10.065 1.00 88.19 90 LYS A N 1
ATOM 669 C CA . LYS A 1 90 ? -8.432 6.923 -11.526 1.00 88.19 90 LYS A CA 1
ATOM 670 C C . LYS A 1 90 ? -7.797 5.600 -11.946 1.00 88.19 90 LYS A C 1
ATOM 672 O O . LYS A 1 90 ? -6.793 5.210 -11.364 1.00 88.19 90 LYS A O 1
ATOM 677 N N . THR A 1 91 ? -8.367 4.942 -12.952 1.00 88.62 91 THR A N 1
ATOM 678 C CA . THR A 1 91 ? -7.839 3.679 -13.486 1.00 88.62 91 THR A CA 1
ATOM 679 C C . THR A 1 91 ? -6.479 3.856 -14.152 1.00 88.62 91 THR A C 1
ATOM 681 O O . THR A 1 91 ? -6.178 4.933 -14.674 1.00 88.62 91 THR A O 1
ATOM 684 N N . GLY A 1 92 ? -5.714 2.771 -14.205 1.00 85.12 92 GLY A N 1
ATOM 685 C CA . GLY A 1 92 ? -4.423 2.691 -14.871 1.00 85.12 92 GLY A CA 1
ATOM 686 C C . GLY A 1 92 ? -3.235 2.790 -13.920 1.00 85.12 92 GLY A C 1
ATOM 687 O O . GLY A 1 92 ? -3.363 2.911 -12.701 1.00 85.12 92 GLY A O 1
ATOM 688 N N . TYR A 1 93 ? -2.049 2.723 -14.510 1.00 84.31 93 TYR A N 1
ATOM 689 C CA . TYR A 1 93 ? -0.768 2.766 -13.824 1.00 84.31 93 TYR A CA 1
ATOM 690 C C . TYR A 1 93 ? 0.138 3.771 -14.524 1.00 84.31 93 TYR A C 1
ATOM 692 O O . TYR A 1 93 ? 0.219 3.772 -15.752 1.00 84.31 93 TYR A O 1
ATOM 700 N N . GLY A 1 94 ? 0.807 4.645 -13.777 1.00 81.25 94 GLY A N 1
ATOM 701 C CA . GLY A 1 94 ? 1.610 5.683 -14.415 1.00 81.25 94 GLY A CA 1
ATOM 702 C C . GLY A 1 94 ? 2.456 6.518 -13.464 1.00 81.25 94 GLY A C 1
ATOM 703 O O . GLY A 1 94 ? 2.378 6.344 -12.247 1.00 81.25 94 GLY A O 1
ATOM 704 N N . PRO A 1 95 ? 3.279 7.429 -14.009 1.00 78.56 95 PRO A N 1
ATOM 705 C CA . PRO A 1 95 ? 4.145 8.291 -13.217 1.00 78.56 95 PRO A CA 1
ATOM 706 C C . PRO A 1 95 ? 3.349 9.128 -12.211 1.00 78.56 95 PRO A C 1
ATOM 708 O O . PRO A 1 95 ? 2.317 9.722 -12.521 1.00 78.56 95 PRO A O 1
ATOM 711 N N . SER A 1 96 ? 3.876 9.228 -10.994 1.00 78.25 96 SER A N 1
ATOM 712 C CA . SER A 1 96 ? 3.412 10.189 -9.995 1.00 78.25 96 SER A CA 1
ATOM 713 C C . SER A 1 96 ? 3.902 11.602 -10.329 1.00 78.25 96 SER A C 1
ATOM 715 O O . SER A 1 96 ? 4.924 11.785 -10.986 1.00 78.25 96 SER A O 1
ATOM 717 N N . PHE A 1 97 ? 3.278 12.631 -9.746 1.00 72.00 97 PHE A N 1
ATOM 718 C CA . PHE A 1 97 ? 3.850 13.988 -9.712 1.00 72.00 97 PHE A CA 1
ATOM 719 C C . PHE A 1 97 ? 5.240 14.020 -9.041 1.00 72.00 97 PHE A C 1
ATOM 721 O O . PHE A 1 97 ? 6.030 14.936 -9.261 1.00 72.00 97 PHE A O 1
ATOM 728 N N . ARG A 1 98 ? 5.569 12.982 -8.257 1.00 68.50 98 ARG A N 1
ATOM 729 C CA . ARG A 1 98 ? 6.902 12.704 -7.700 1.00 68.50 98 ARG A CA 1
ATOM 730 C C . ARG A 1 98 ? 7.801 11.899 -8.655 1.00 68.50 98 ARG A C 1
ATOM 732 O O . ARG A 1 98 ? 8.678 11.180 -8.192 1.00 68.50 98 ARG A O 1
ATOM 739 N N . VAL A 1 99 ? 7.619 12.032 -9.972 1.00 63.81 99 VAL A N 1
ATOM 740 C CA . VAL A 1 99 ? 8.349 11.302 -11.035 1.00 63.81 99 VAL A CA 1
ATOM 741 C C . VAL A 1 99 ? 9.872 11.300 -10.861 1.00 63.81 99 VAL A C 1
ATOM 743 O O . VAL A 1 99 ? 10.517 10.288 -11.113 1.00 63.81 99 VAL A O 1
ATOM 746 N N . ARG A 1 100 ? 10.457 12.389 -10.340 1.00 61.12 100 ARG A N 1
ATOM 747 C CA . ARG A 1 100 ? 11.906 12.488 -10.071 1.00 61.12 100 ARG A CA 1
ATOM 748 C C . ARG A 1 100 ? 12.417 11.521 -8.995 1.00 61.12 100 ARG A C 1
ATOM 750 O O . ARG A 1 100 ? 13.621 11.379 -8.855 1.00 61.12 100 ARG A O 1
ATOM 757 N N . LYS A 1 101 ? 11.521 10.888 -8.234 1.00 62.91 101 LYS A N 1
ATOM 758 C CA . LYS A 1 101 ? 11.830 9.834 -7.257 1.00 62.91 101 LYS A CA 1
ATOM 759 C C . LYS A 1 101 ? 11.526 8.428 -7.791 1.00 62.91 101 LYS A C 1
ATOM 761 O O . LYS A 1 101 ? 11.491 7.482 -7.017 1.00 62.91 101 LYS A O 1
ATOM 766 N N . GLY A 1 102 ? 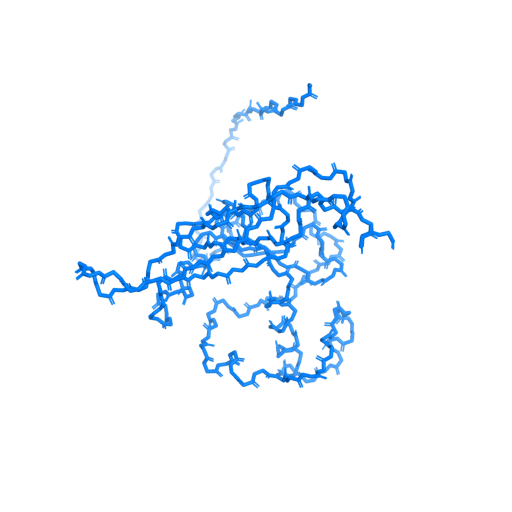11.218 8.298 -9.084 1.00 66.69 102 GLY A N 1
ATOM 767 C CA . GLY A 1 102 ? 10.767 7.037 -9.674 1.00 66.69 102 GLY A CA 1
ATOM 768 C C . GLY A 1 102 ? 9.399 6.572 -9.162 1.00 66.69 102 GLY A C 1
ATOM 769 O O . GLY A 1 102 ? 9.048 5.416 -9.368 1.00 66.69 102 GLY A O 1
ATOM 770 N N . CYS A 1 103 ? 8.636 7.450 -8.496 1.00 76.19 103 CYS A N 1
ATOM 771 C CA . CYS A 1 103 ? 7.333 7.130 -7.921 1.00 76.19 103 CYS A CA 1
ATOM 772 C C . CYS A 1 103 ? 6.277 6.925 -9.007 1.00 76.19 103 CYS A C 1
ATOM 774 O O . CYS A 1 103 ? 6.091 7.784 -9.875 1.00 76.19 103 CYS A O 1
ATOM 776 N N . TYR A 1 104 ? 5.494 5.868 -8.849 1.00 85.81 104 TYR A N 1
ATOM 777 C CA . TYR A 1 104 ? 4.309 5.594 -9.646 1.00 85.81 104 TYR A CA 1
ATOM 778 C C . TYR A 1 104 ? 3.024 5.779 -8.836 1.00 85.81 1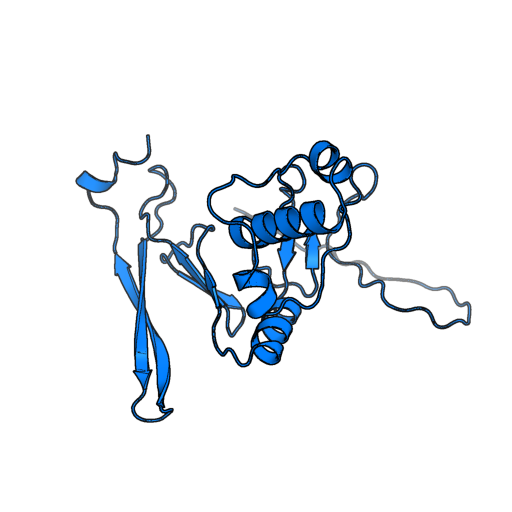04 TYR A C 1
ATOM 780 O O . TYR A 1 104 ? 3.026 5.856 -7.607 1.00 85.81 104 TYR A O 1
ATOM 788 N N . ILE A 1 105 ? 1.907 5.874 -9.540 1.00 88.94 105 ILE A N 1
ATOM 789 C CA . ILE A 1 105 ? 0.564 5.784 -8.984 1.00 88.94 105 ILE A CA 1
ATOM 790 C C . ILE A 1 105 ? -0.188 4.648 -9.662 1.00 88.94 105 ILE A C 1
ATOM 792 O O . ILE A 1 105 ? 0.048 4.352 -10.834 1.00 88.94 105 ILE A O 1
ATOM 796 N N . PHE A 1 106 ? -1.104 4.028 -8.927 1.00 91.00 106 PHE A N 1
ATOM 797 C CA . PHE A 1 106 ? -1.891 2.904 -9.418 1.00 91.00 106 PHE A CA 1
ATOM 798 C C . PHE A 1 106 ? -3.376 3.077 -9.106 1.00 91.00 106 PHE A C 1
ATOM 800 O O . PHE A 1 106 ? -3.755 3.550 -8.033 1.00 91.00 106 PHE A O 1
ATOM 807 N N . GLY A 1 107 ? -4.207 2.678 -10.060 1.00 93.25 107 GLY A N 1
ATOM 808 C CA . GLY A 1 107 ? -5.654 2.717 -9.972 1.00 93.25 107 GLY A CA 1
ATOM 809 C C . GLY A 1 107 ? -6.274 1.494 -9.294 1.00 93.25 107 GLY A C 1
ATOM 810 O O . GLY A 1 107 ? -5.589 0.509 -8.974 1.00 93.25 107 GLY A O 1
ATOM 811 N N . PRO A 1 108 ? -7.598 1.529 -9.069 1.00 95.06 108 PRO A N 1
ATOM 812 C CA . PRO A 1 108 ? -8.334 0.413 -8.482 1.00 95.06 108 PRO A CA 1
ATOM 813 C C . PRO A 1 108 ? -8.262 -0.860 -9.337 1.00 95.06 108 PRO A C 1
ATOM 815 O O . PRO A 1 108 ? -8.175 -1.953 -8.778 1.00 95.06 108 PRO A O 1
ATOM 818 N N . ASP A 1 109 ? -8.222 -0.726 -10.662 1.00 93.00 109 ASP A N 1
ATOM 819 C CA . ASP A 1 109 ? -8.044 -1.808 -11.636 1.00 93.00 109 ASP A CA 1
ATOM 820 C C . ASP A 1 109 ? -6.724 -2.563 -11.435 1.00 93.00 109 ASP A C 1
ATOM 822 O O . ASP A 1 109 ? -6.730 -3.792 -11.353 1.00 93.00 109 ASP A O 1
ATOM 826 N N . VAL A 1 110 ? -5.620 -1.836 -11.245 1.00 93.00 110 VAL A N 1
ATOM 827 C CA . VAL A 1 110 ? -4.292 -2.415 -10.991 1.00 93.00 110 VAL A CA 1
ATOM 828 C C . VAL A 1 110 ? -4.302 -3.220 -9.692 1.00 93.00 110 VAL A C 1
ATOM 830 O O . VAL A 1 110 ? -3.888 -4.380 -9.657 1.00 93.00 110 VAL A O 1
ATOM 833 N N . SER A 1 111 ? -4.842 -2.637 -8.615 1.00 94.88 111 SER A N 1
ATOM 834 C CA . SER A 1 111 ? -4.919 -3.332 -7.324 1.00 94.88 111 SER A CA 1
ATOM 835 C C . SER A 1 111 ? -5.837 -4.559 -7.366 1.00 94.88 111 SER A C 1
ATOM 837 O O . SER A 1 111 ? -5.502 -5.595 -6.793 1.00 94.88 111 SER A O 1
ATOM 839 N N . ALA A 1 112 ? -6.960 -4.488 -8.085 1.00 95.19 112 ALA A N 1
ATOM 840 C CA . ALA A 1 112 ? -7.878 -5.610 -8.243 1.00 95.19 112 ALA A CA 1
ATOM 841 C C . ALA A 1 112 ? -7.248 -6.754 -9.053 1.00 95.19 112 ALA A C 1
ATOM 843 O O . ALA A 1 112 ? -7.379 -7.919 -8.668 1.00 95.19 112 ALA A O 1
ATOM 844 N N . ALA A 1 113 ? -6.532 -6.433 -10.135 1.00 94.56 113 ALA A N 1
ATOM 845 C CA . ALA A 1 113 ? -5.815 -7.412 -10.947 1.00 94.56 113 ALA A CA 1
ATOM 846 C C . ALA A 1 113 ? -4.724 -8.127 -10.135 1.00 94.56 113 ALA A C 1
ATOM 848 O O . ALA A 1 113 ? -4.678 -9.360 -10.124 1.00 94.56 113 ALA A O 1
ATOM 849 N N . PHE A 1 114 ? -3.912 -7.373 -9.384 1.00 95.06 114 PHE A N 1
ATOM 850 C CA . PHE A 1 114 ? -2.874 -7.932 -8.517 1.00 95.06 114 PHE A CA 1
ATOM 851 C C . PHE A 1 114 ? -3.451 -8.873 -7.451 1.00 95.06 114 PHE A C 1
ATOM 853 O O . PHE A 1 114 ? -2.966 -9.996 -7.285 1.00 95.06 114 PHE A O 1
ATOM 860 N N . LEU A 1 115 ? -4.506 -8.446 -6.748 1.00 96.06 115 LEU A N 1
ATOM 861 C CA . LEU A 1 115 ? -5.146 -9.258 -5.712 1.00 96.06 115 LEU A CA 1
ATOM 862 C C . LEU A 1 115 ? -5.737 -10.547 -6.296 1.00 96.06 115 LEU A C 1
ATOM 864 O O . LEU A 1 115 ? -5.489 -11.632 -5.769 1.00 96.06 115 LEU A O 1
ATOM 868 N N . LYS A 1 116 ? -6.448 -10.445 -7.427 1.00 96.25 116 LYS A N 1
ATOM 869 C CA . LYS A 1 116 ? -7.042 -11.596 -8.120 1.00 96.25 116 LYS A CA 1
ATOM 870 C C . LYS A 1 116 ? -5.982 -12.602 -8.568 1.00 96.25 116 LYS A C 1
ATOM 872 O O . LYS A 1 116 ? -6.144 -13.791 -8.306 1.00 96.25 116 LYS A O 1
ATOM 877 N N . LYS A 1 117 ? -4.902 -12.140 -9.211 1.00 95.12 117 LYS A N 1
ATOM 878 C CA . LYS A 1 117 ? -3.802 -12.995 -9.695 1.00 95.12 117 LYS A CA 1
ATOM 879 C C . LYS A 1 117 ? -3.170 -13.806 -8.566 1.00 95.12 117 LYS A C 1
ATOM 881 O O . LYS A 1 117 ? -2.835 -14.970 -8.755 1.00 95.12 117 LYS A O 1
ATOM 886 N N . ASN A 1 118 ? -3.022 -13.190 -7.398 1.00 96.69 118 ASN A N 1
ATOM 887 C CA . ASN A 1 118 ? -2.304 -13.773 -6.270 1.00 96.69 118 ASN A CA 1
ATOM 888 C C . ASN A 1 118 ? -3.219 -14.453 -5.234 1.00 96.69 118 ASN A C 1
ATOM 890 O O . ASN A 1 118 ? -2.739 -14.857 -4.178 1.00 96.69 118 ASN A O 1
ATOM 894 N N . GLY A 1 119 ? -4.526 -14.575 -5.503 1.00 95.81 119 GLY A N 1
ATOM 895 C CA . GLY A 1 119 ? -5.476 -15.177 -4.560 1.00 95.81 119 GLY A CA 1
ATOM 896 C C . GLY A 1 119 ? -5.609 -14.400 -3.243 1.00 95.81 119 GLY A C 1
ATOM 897 O O . GLY A 1 119 ? -5.901 -14.982 -2.199 1.00 95.81 119 GLY A O 1
ATOM 898 N N . LEU A 1 120 ? -5.370 -13.088 -3.276 1.00 96.00 120 LEU A N 1
ATOM 899 C CA . LEU A 1 120 ? -5.414 -12.200 -2.119 1.00 96.00 120 LEU A CA 1
ATOM 900 C C . LEU A 1 120 ? -6.753 -11.459 -2.047 1.00 96.00 120 LEU A C 1
ATOM 902 O O . LEU A 1 120 ? -7.403 -11.201 -3.057 1.00 96.00 120 LEU A O 1
ATOM 906 N N . ARG A 1 121 ? -7.152 -11.073 -0.832 1.00 94.88 121 ARG A N 1
ATOM 907 C CA . ARG A 1 121 ? -8.399 -10.323 -0.580 1.00 94.88 121 ARG A CA 1
ATOM 908 C C . ARG A 1 121 ? -8.178 -8.861 -0.214 1.00 94.88 121 ARG A C 1
ATOM 910 O O . ARG A 1 121 ? -9.104 -8.069 -0.322 1.00 94.88 121 ARG A O 1
ATOM 917 N N . LEU A 1 122 ? -6.991 -8.532 0.286 1.00 96.12 122 LEU A N 1
ATOM 918 C CA . LEU A 1 122 ? -6.718 -7.253 0.919 1.00 96.12 122 LEU A CA 1
ATOM 919 C C . LEU A 1 122 ? -5.260 -6.858 0.699 1.00 96.12 122 LEU A C 1
ATOM 921 O O . LEU A 1 122 ? -4.365 -7.678 0.902 1.00 96.12 122 LEU A O 1
ATOM 925 N N . LEU A 1 123 ? -5.034 -5.597 0.341 1.00 96.75 123 LEU A N 1
ATOM 926 C CA . LEU A 1 123 ? -3.728 -4.948 0.375 1.00 96.75 123 LEU A CA 1
ATOM 927 C C . LEU A 1 123 ? -3.739 -3.904 1.494 1.00 96.75 123 LEU A C 1
ATOM 929 O O . LEU A 1 123 ? -4.520 -2.956 1.456 1.00 96.75 123 LEU A O 1
ATOM 933 N N . VAL A 1 124 ? -2.871 -4.069 2.488 1.00 97.56 124 VAL A N 1
ATOM 934 C CA . VAL A 1 124 ? -2.667 -3.075 3.549 1.00 97.56 124 VAL A CA 1
ATOM 935 C C . VAL A 1 124 ? -1.344 -2.370 3.296 1.00 97.56 124 VAL A C 1
ATOM 937 O O . VAL A 1 124 ? -0.319 -3.025 3.117 1.00 97.56 124 VAL A O 1
ATOM 940 N N . ARG A 1 125 ? -1.366 -1.039 3.283 1.00 97.38 125 ARG A N 1
ATOM 941 C CA . ARG A 1 125 ? -0.192 -0.198 3.051 1.00 97.38 125 ARG A CA 1
ATOM 942 C C . ARG A 1 125 ? -0.174 1.029 3.965 1.00 97.38 125 ARG A C 1
ATOM 944 O O . ARG A 1 125 ? -1.153 1.300 4.654 1.00 97.38 125 ARG A O 1
ATOM 951 N N . SER A 1 126 ? 0.900 1.814 3.902 1.00 96.75 126 SER A N 1
ATOM 952 C CA . SER A 1 126 ? 1.045 3.073 4.653 1.00 96.75 126 SER A CA 1
ATOM 953 C C . SER A 1 126 ? 1.455 4.242 3.747 1.00 96.75 126 SER A C 1
ATOM 955 O O . SER A 1 126 ? 0.737 4.538 2.796 1.00 96.75 126 SER A O 1
ATOM 957 N N . HIS A 1 127 ? 2.596 4.890 4.019 1.00 94.12 127 HIS A N 1
ATOM 958 C CA . HIS A 1 127 ? 3.224 5.984 3.258 1.00 94.12 127 HIS A CA 1
ATOM 959 C C . HIS A 1 127 ? 2.482 7.329 3.211 1.00 94.12 127 HIS A C 1
ATOM 961 O O . HIS A 1 127 ? 3.116 8.370 3.357 1.00 94.12 127 HIS A O 1
ATOM 967 N N . GLU A 1 128 ? 1.163 7.342 3.023 1.00 93.69 128 GLU A N 1
ATOM 968 C CA . GLU A 1 128 ? 0.383 8.579 2.916 1.00 93.69 128 GLU A CA 1
ATOM 969 C C . GLU A 1 128 ? -0.343 8.898 4.227 1.00 93.69 128 GLU A C 1
ATOM 971 O O . GLU A 1 128 ? -1.027 8.048 4.799 1.00 93.69 128 GLU A O 1
ATOM 976 N N . VAL A 1 129 ? -0.225 10.148 4.684 1.00 95.06 129 VAL A N 1
ATOM 977 C CA . VAL A 1 129 ? -0.945 10.656 5.859 1.00 95.06 129 VAL A CA 1
ATOM 978 C C . VAL A 1 129 ? -2.444 10.656 5.574 1.00 95.06 129 VAL A C 1
ATOM 980 O O .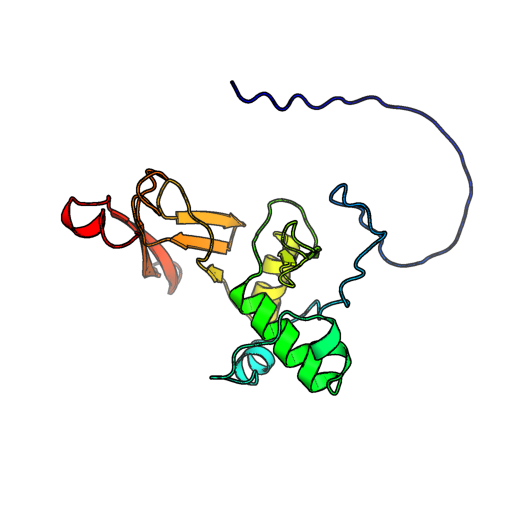 VAL A 1 129 ? -2.884 11.173 4.546 1.00 95.06 129 VAL A O 1
ATOM 983 N N . LYS A 1 130 ? -3.237 10.122 6.505 1.00 96.81 130 LYS A N 1
ATOM 984 C CA . LYS A 1 130 ? -4.704 10.112 6.440 1.00 96.81 130 LYS A CA 1
ATOM 985 C C . LYS A 1 130 ? -5.285 10.819 7.650 1.00 96.81 130 LYS A C 1
ATOM 987 O O . LYS A 1 130 ? -4.845 10.564 8.765 1.00 96.81 130 LYS A O 1
ATOM 992 N N . ALA A 1 131 ? -6.289 11.672 7.445 1.00 96.50 131 ALA A N 1
ATOM 993 C CA . ALA A 1 131 ? -6.870 12.492 8.511 1.00 96.50 131 ALA A CA 1
ATOM 994 C C . ALA A 1 131 ? -7.369 11.650 9.702 1.00 96.50 131 ALA A C 1
ATOM 996 O O . ALA A 1 131 ? -7.087 11.978 10.852 1.00 96.50 131 ALA A O 1
ATOM 997 N N . ALA A 1 132 ? -8.032 10.522 9.432 1.00 97.50 132 ALA A N 1
ATOM 998 C CA . ALA A 1 132 ? -8.505 9.580 10.450 1.00 97.50 132 ALA A CA 1
ATOM 999 C C . ALA A 1 132 ? -7.451 8.533 10.871 1.00 97.50 132 ALA A C 1
ATOM 1001 O O . ALA A 1 132 ? -7.770 7.592 11.593 1.00 97.50 132 ALA A O 1
ATOM 1002 N N . GLY A 1 133 ? -6.207 8.654 10.402 1.00 97.75 133 GLY A N 1
ATOM 1003 C CA . GLY A 1 133 ? -5.158 7.646 10.565 1.00 97.75 133 GLY A CA 1
ATOM 1004 C C . GLY A 1 133 ? -5.304 6.443 9.634 1.00 97.75 133 GLY A C 1
ATOM 1005 O O . GLY A 1 133 ? -4.366 5.670 9.495 1.00 97.75 133 GLY A O 1
ATOM 1006 N N . TYR A 1 134 ? -6.432 6.280 8.945 1.00 98.25 134 TYR A N 1
ATOM 1007 C CA . TYR A 1 134 ? -6.601 5.270 7.906 1.00 98.25 134 TYR A CA 1
ATOM 1008 C C . TYR A 1 134 ? -7.603 5.720 6.837 1.00 98.25 134 TYR A C 1
ATOM 1010 O O . TYR A 1 134 ? -8.355 6.672 7.047 1.00 98.25 134 TYR A O 1
ATOM 1018 N N . GLU A 1 135 ? -7.611 5.036 5.694 1.00 98.00 135 GLU A N 1
ATOM 1019 C CA . GLU A 1 135 ? -8.591 5.207 4.621 1.00 98.00 135 GLU A CA 1
ATOM 1020 C C . GLU A 1 135 ? -8.669 3.939 3.761 1.00 98.00 135 GLU A C 1
ATOM 1022 O O . GLU A 1 135 ? -7.642 3.327 3.456 1.00 98.00 135 GLU A O 1
ATOM 1027 N N . TRP A 1 136 ? -9.875 3.573 3.326 1.00 97.44 136 TRP A N 1
ATOM 1028 C CA . TRP A 1 136 ? -10.063 2.641 2.214 1.00 97.44 136 TRP A CA 1
ATOM 1029 C C . TRP A 1 136 ? -9.836 3.391 0.906 1.00 97.44 136 TRP A C 1
ATOM 1031 O O . TRP A 1 136 ? -10.727 4.080 0.417 1.00 97.44 136 TRP A O 1
ATOM 1041 N N . THR A 1 137 ? -8.621 3.301 0.371 1.00 94.25 137 THR A N 1
ATOM 1042 C CA . THR A 1 137 ? -8.227 4.059 -0.823 1.00 94.25 137 THR A CA 1
ATOM 1043 C C . THR A 1 137 ? -8.790 3.445 -2.099 1.00 94.25 137 THR A C 1
ATOM 1045 O O . THR A 1 137 ? -9.184 4.184 -2.993 1.00 94.25 137 THR A O 1
ATOM 1048 N N . HIS A 1 138 ? -8.909 2.115 -2.151 1.00 96.62 138 HIS A N 1
ATOM 1049 C CA . HIS A 1 138 ? -9.695 1.351 -3.130 1.00 96.62 138 HIS A CA 1
ATOM 1050 C C . HIS A 1 138 ? -10.558 0.314 -2.375 1.00 96.62 138 HIS A C 1
ATOM 1052 O O . HIS A 1 138 ? -10.294 0.069 -1.195 1.00 96.62 138 HIS A O 1
ATOM 1058 N N . PRO A 1 139 ? -11.525 -0.379 -3.018 1.00 95.81 139 PRO A N 1
ATOM 1059 C CA . PRO A 1 139 ? -12.403 -1.340 -2.331 1.00 95.81 139 PRO A CA 1
ATOM 1060 C C . PRO A 1 139 ? -11.692 -2.439 -1.523 1.00 95.81 139 PRO A C 1
ATOM 1062 O O . PRO A 1 139 ? -12.249 -2.943 -0.555 1.00 95.81 139 PRO A O 1
ATOM 1065 N N . ALA A 1 140 ? -10.467 -2.807 -1.908 1.00 95.31 140 ALA A N 1
ATOM 1066 C CA . ALA A 1 140 ? -9.654 -3.825 -1.241 1.00 95.31 140 ALA A CA 1
ATOM 1067 C C . ALA A 1 140 ? -8.253 -3.315 -0.842 1.00 95.31 140 ALA A C 1
ATOM 1069 O O . ALA A 1 140 ? -7.346 -4.115 -0.606 1.00 95.31 140 ALA A O 1
ATOM 1070 N N . VAL A 1 141 ? -8.058 -1.991 -0.785 1.00 97.88 141 VAL A N 1
ATOM 1071 C CA . VAL A 1 141 ? -6.782 -1.366 -0.407 1.00 97.88 141 VAL A CA 1
ATOM 1072 C C . VAL A 1 141 ? -6.996 -0.452 0.792 1.00 97.88 141 VAL A C 1
ATOM 1074 O O . VAL A 1 141 ? -7.767 0.503 0.730 1.00 97.88 141 VAL A O 1
ATOM 1077 N N . ILE A 1 142 ? -6.283 -0.738 1.878 1.00 98.19 142 ILE A N 1
ATOM 1078 C CA . ILE A 1 142 ? -6.273 0.067 3.098 1.00 98.19 142 ILE A CA 1
ATOM 1079 C C . ILE A 1 142 ? -4.959 0.831 3.160 1.00 98.19 142 ILE A C 1
ATOM 1081 O O . ILE A 1 142 ? -3.887 0.227 3.141 1.00 98.19 142 ILE A O 1
ATOM 1085 N N . THR A 1 143 ? -5.042 2.146 3.328 1.00 98.25 143 THR A N 1
ATOM 1086 C CA . THR A 1 143 ? -3.916 2.963 3.781 1.00 98.25 143 THR A CA 1
ATOM 1087 C C . THR A 1 143 ? -4.054 3.195 5.281 1.00 98.25 143 THR A C 1
ATOM 1089 O O . THR A 1 143 ? -5.066 3.735 5.713 1.00 98.25 143 THR A O 1
ATOM 1092 N N . VAL A 1 144 ? -3.055 2.807 6.075 1.00 98.31 144 VAL A N 1
ATOM 1093 C CA . VAL A 1 144 ? -2.971 3.037 7.527 1.00 98.31 144 VAL A CA 1
ATOM 1094 C C . VAL A 1 144 ? -1.732 3.867 7.863 1.00 98.31 144 VAL A C 1
ATOM 1096 O O . VAL A 1 144 ? -0.652 3.636 7.321 1.00 98.31 144 VAL A O 1
ATOM 1099 N N . PHE A 1 145 ? -1.872 4.833 8.762 1.00 97.75 145 PHE A N 1
ATOM 1100 C CA . PHE A 1 145 ? -0.828 5.764 9.161 1.00 97.75 145 PHE A CA 1
ATOM 1101 C C . PHE A 1 145 ? -0.824 5.949 10.681 1.00 97.75 145 PHE A C 1
ATOM 1103 O O . PHE A 1 145 ? -1.839 6.296 11.282 1.00 97.75 145 PHE A O 1
ATOM 1110 N N . SER A 1 146 ? 0.328 5.722 11.310 1.00 96.81 146 SER A N 1
ATOM 1111 C CA . SER A 1 146 ? 0.443 5.564 12.769 1.00 96.81 146 SER A CA 1
ATOM 1112 C C . SER A 1 146 ? 1.172 6.725 13.467 1.00 96.81 146 SER A C 1
ATOM 1114 O O . SER A 1 146 ? 1.422 6.660 14.668 1.00 96.81 146 SER A O 1
ATOM 1116 N N . ALA A 1 147 ? 1.498 7.806 12.752 1.00 94.88 147 ALA A N 1
ATOM 1117 C CA . ALA A 1 147 ? 2.066 9.019 13.346 1.00 94.88 147 ALA A CA 1
ATOM 1118 C C . ALA A 1 147 ? 0.977 10.109 13.471 1.00 94.88 147 ALA A C 1
ATOM 1120 O O . ALA A 1 147 ? 0.689 10.796 12.486 1.00 94.88 147 ALA A O 1
ATOM 1121 N N . PRO A 1 148 ? 0.309 10.253 14.633 1.00 94.62 148 PRO A N 1
ATOM 1122 C CA . PRO A 1 148 ? -0.680 11.308 14.836 1.00 94.62 148 PRO A CA 1
ATOM 1123 C C . PRO A 1 148 ? -0.013 12.688 14.850 1.00 94.62 148 PRO A C 1
ATOM 1125 O O . PRO A 1 148 ? 1.149 12.815 15.228 1.00 94.62 148 PRO A O 1
ATOM 1128 N N . ASN A 1 149 ? -0.763 13.719 14.458 1.00 92.19 149 ASN A N 1
ATOM 1129 C CA . ASN A 1 149 ? -0.278 15.090 14.291 1.00 92.19 149 ASN A CA 1
ATOM 1130 C C . ASN A 1 149 ? 1.071 15.156 13.552 1.00 92.19 149 ASN A C 1
ATOM 1132 O O . ASN A 1 149 ? 2.038 15.746 14.033 1.00 92.19 149 ASN A O 1
ATOM 1136 N N . TYR A 1 150 ? 1.137 14.505 12.392 1.00 90.25 150 TYR A N 1
ATOM 1137 C CA . TYR A 1 150 ? 2.352 14.390 11.598 1.00 90.25 150 TYR A CA 1
ATOM 1138 C C . TYR A 1 150 ? 3.017 15.756 11.379 1.00 90.25 150 TYR A C 1
ATOM 1140 O O . TYR A 1 150 ? 2.346 16.739 11.042 1.00 90.25 150 TYR A O 1
ATOM 1148 N N . LEU A 1 151 ? 4.334 15.811 11.615 1.00 87.38 151 LEU A N 1
ATOM 1149 C CA . LEU A 1 151 ? 5.162 17.026 11.562 1.00 87.38 151 LEU A CA 1
ATOM 1150 C C . LEU A 1 151 ? 4.639 18.194 12.430 1.00 87.38 151 LEU A C 1
ATOM 1152 O O . LEU A 1 151 ? 4.923 19.358 12.154 1.00 87.38 151 LEU A O 1
ATOM 1156 N N . GLY A 1 152 ? 3.826 17.915 13.450 1.00 80.94 152 GLY A N 1
ATOM 1157 C CA . GLY A 1 152 ? 3.312 18.907 14.396 1.00 80.94 152 GLY A CA 1
ATOM 1158 C C . GLY A 1 152 ? 2.144 19.766 13.896 1.00 80.94 152 GLY A C 1
ATOM 1159 O O . GLY A 1 152 ? 1.599 20.540 14.682 1.00 80.94 152 GLY A O 1
ATOM 1160 N N . HIS A 1 153 ? 1.730 19.644 12.629 1.00 81.88 153 HIS A N 1
ATOM 1161 C CA . HIS A 1 153 ? 0.724 20.533 12.028 1.00 81.88 153 HIS A CA 1
ATOM 1162 C C . HIS A 1 153 ? -0.361 19.831 11.206 1.00 81.88 153 HIS A C 1
ATOM 1164 O O . HIS A 1 153 ? -1.382 20.451 10.907 1.00 81.88 153 HIS A O 1
ATOM 1170 N N . ALA A 1 154 ? -0.193 18.553 10.851 1.00 86.50 154 ALA A N 1
ATOM 1171 C CA . ALA A 1 154 ? -1.170 17.846 10.023 1.00 86.50 154 ALA A CA 1
ATOM 1172 C C . ALA A 1 154 ? -2.500 17.567 10.745 1.00 86.50 154 ALA A C 1
ATOM 1174 O O . ALA A 1 154 ? -3.505 17.310 10.082 1.00 86.50 154 ALA A O 1
ATOM 1175 N N . ARG A 1 155 ? -2.520 17.604 12.091 1.00 90.94 155 ARG A N 1
ATOM 1176 C CA . ARG A 1 155 ? -3.707 17.351 12.937 1.00 90.94 155 ARG A CA 1
ATOM 1177 C C . ARG A 1 155 ? -4.437 16.032 12.633 1.00 90.94 155 ARG A C 1
ATOM 1179 O O . ARG A 1 155 ? -5.608 15.874 12.968 1.00 90.94 155 ARG A O 1
ATOM 1186 N N . ASN A 1 156 ? -3.756 15.078 12.004 1.00 95.50 156 ASN A N 1
ATOM 1187 C CA . ASN A 1 156 ? -4.299 13.760 11.719 1.00 95.50 156 ASN A CA 1
ATOM 1188 C C . ASN A 1 156 ? -4.292 12.872 12.969 1.00 95.50 156 ASN A C 1
ATOM 1190 O O . ASN A 1 156 ? -3.437 13.016 13.845 1.00 95.50 156 ASN A O 1
ATOM 1194 N N . LYS A 1 157 ? -5.191 11.889 13.007 1.00 96.94 157 LYS A N 1
ATOM 1195 C CA . LYS A 1 157 ? -5.099 10.760 13.938 1.00 96.94 157 LYS A CA 1
ATOM 1196 C C . LYS A 1 157 ? -4.034 9.766 13.473 1.00 96.94 157 LYS A C 1
ATOM 1198 O O . LYS A 1 157 ? -3.667 9.732 12.297 1.00 96.94 157 LYS A O 1
ATOM 1203 N N . GLY A 1 158 ? -3.550 8.957 14.404 1.00 97.19 158 GLY A N 1
ATOM 1204 C CA . GLY A 1 158 ? -2.850 7.711 14.129 1.00 97.19 158 GLY A CA 1
ATOM 1205 C C . GLY A 1 158 ? -3.843 6.553 14.142 1.00 97.19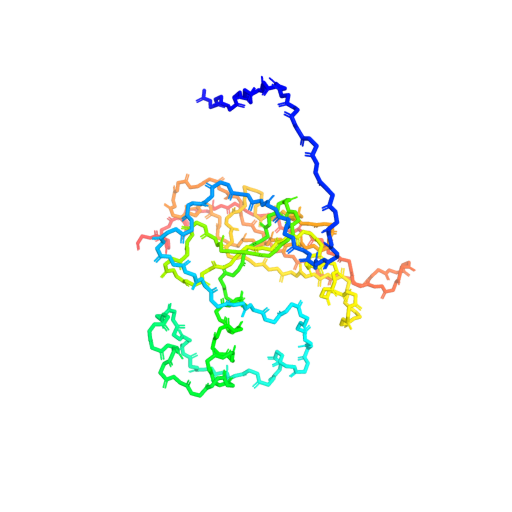 158 GLY A C 1
ATOM 1206 O O . GLY A 1 158 ? -4.888 6.639 14.791 1.00 97.19 158 GLY A O 1
ATOM 1207 N N . ALA A 1 159 ? -3.538 5.471 13.435 1.00 98.19 159 ALA A N 1
ATOM 1208 C CA . ALA A 1 159 ? -4.326 4.249 13.498 1.00 98.19 159 ALA A CA 1
ATOM 1209 C C . ALA A 1 159 ? -3.463 2.983 13.486 1.00 98.19 159 ALA A C 1
ATOM 1211 O O . ALA A 1 159 ? -2.337 2.970 12.984 1.00 98.19 159 ALA A O 1
ATOM 1212 N N . VAL A 1 160 ? -4.040 1.908 14.020 1.00 97.88 160 VAL A N 1
ATOM 1213 C CA . VAL A 1 160 ? -3.581 0.522 13.888 1.00 97.88 160 VAL A CA 1
ATOM 1214 C C . VAL A 1 160 ? -4.696 -0.285 13.229 1.00 97.88 160 VAL A C 1
ATOM 1216 O O . VAL A 1 160 ? -5.861 -0.164 13.617 1.00 97.88 160 VAL A O 1
ATOM 1219 N N . VAL A 1 161 ? -4.346 -1.129 12.255 1.00 97.50 161 VAL A N 1
ATOM 1220 C CA . VAL A 1 161 ? -5.266 -2.128 11.699 1.00 97.50 161 VAL A CA 1
ATOM 1221 C C . VAL A 1 161 ? -5.121 -3.449 12.458 1.00 97.50 161 VAL A C 1
ATOM 1223 O O . VAL A 1 161 ? -4.025 -3.979 12.620 1.00 97.50 161 VAL A O 1
ATOM 1226 N N . ARG A 1 162 ? -6.240 -3.999 12.925 1.00 97.00 162 ARG A N 1
ATOM 1227 C CA . ARG A 1 162 ? -6.313 -5.318 13.551 1.00 97.00 162 ARG A CA 1
ATOM 1228 C C . ARG A 1 162 ? -7.084 -6.259 12.641 1.00 97.00 162 ARG A C 1
ATOM 1230 O O . ARG A 1 162 ? -8.281 -6.066 12.429 1.00 97.00 162 ARG A O 1
ATOM 1237 N N . LEU A 1 163 ? -6.401 -7.287 12.146 1.00 96.12 163 LEU A N 1
ATOM 1238 C CA . LEU A 1 163 ? -6.992 -8.349 11.336 1.00 96.12 163 LEU A CA 1
ATOM 1239 C C . LEU A 1 163 ? -7.471 -9.472 12.257 1.00 96.12 163 LEU A C 1
ATOM 1241 O O . LEU A 1 163 ? -6.669 -10.073 12.967 1.00 96.12 163 LEU A O 1
ATOM 1245 N N . SER A 1 164 ? -8.776 -9.732 12.271 1.00 96.00 164 SER A N 1
ATOM 1246 C CA . SER A 1 164 ? -9.383 -10.801 13.077 1.00 96.00 164 SER A CA 1
ATOM 1247 C C . SER A 1 164 ? -10.095 -11.792 12.171 1.00 96.00 164 SER A C 1
ATOM 1249 O O . SER A 1 164 ? -10.633 -11.407 11.138 1.00 96.00 164 SER A O 1
ATOM 1251 N N . ARG A 1 165 ? -10.094 -13.075 12.534 1.00 96.06 165 ARG A N 1
ATOM 1252 C CA . ARG A 1 165 ? -10.816 -14.084 11.760 1.00 96.06 165 ARG A CA 1
ATOM 1253 C C . ARG A 1 165 ? -12.316 -13.955 12.017 1.00 96.06 165 ARG A C 1
ATOM 1255 O O . ARG A 1 165 ? -12.751 -14.062 13.159 1.00 96.06 165 ARG A O 1
ATOM 1262 N N . SER A 1 166 ? -13.081 -13.752 10.955 1.00 94.62 166 SER A N 1
ATOM 1263 C CA . SER A 1 166 ? -14.539 -13.749 10.975 1.00 94.62 166 SER A CA 1
ATOM 1264 C C . SER A 1 166 ? -15.075 -15.142 11.267 1.00 94.62 166 SER A C 1
ATOM 1266 O O . SER A 1 166 ? -14.639 -16.117 10.649 1.00 94.62 166 SER A O 1
ATOM 1268 N N . ALA A 1 167 ? -16.027 -15.237 12.193 1.00 93.31 167 ALA A N 1
ATOM 1269 C CA . ALA A 1 167 ? -16.714 -16.492 12.483 1.00 93.31 167 ALA A CA 1
ATOM 1270 C C . ALA A 1 167 ? -17.6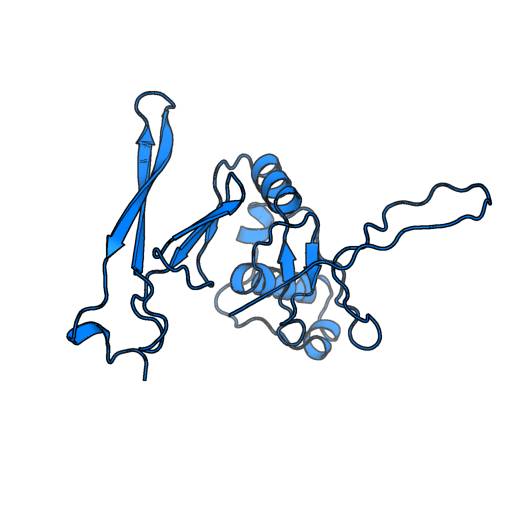41 -16.917 11.330 1.00 93.31 167 ALA A C 1
ATOM 1272 O O . ALA A 1 167 ? -17.828 -18.109 11.111 1.00 93.31 167 ALA A O 1
ATOM 1273 N N . GLU A 1 168 ? -18.181 -15.951 10.581 1.00 93.12 168 GLU A N 1
ATOM 1274 C CA . GLU A 1 168 ? -19.120 -16.194 9.483 1.00 93.12 168 GLU A CA 1
ATOM 1275 C C . GLU A 1 168 ? -18.390 -16.529 8.182 1.00 93.12 168 GLU A C 1
ATOM 1277 O O . GLU A 1 168 ? -18.637 -17.564 7.568 1.00 93.12 168 GLU A O 1
ATOM 1282 N N . SER A 1 169 ? -17.460 -15.665 7.764 1.00 91.94 169 SER A N 1
ATOM 1283 C CA . SER A 1 169 ? -16.769 -15.823 6.480 1.00 91.94 169 SER A CA 1
ATOM 1284 C C . SER A 1 169 ? -15.519 -16.701 6.574 1.00 91.94 169 SER A C 1
ATOM 1286 O O . SER A 1 169 ? -14.974 -17.131 5.558 1.00 91.94 169 SER A O 1
ATOM 1288 N N . GLY A 1 170 ? -15.005 -16.939 7.785 1.00 93.12 170 GLY A N 1
ATOM 1289 C CA . GLY A 1 170 ? -13.731 -17.621 8.013 1.00 93.12 170 GLY A CA 1
ATOM 1290 C C . GLY A 1 170 ? -12.499 -16.830 7.553 1.00 93.12 170 GLY A C 1
ATOM 1291 O O . GLY A 1 170 ? -11.376 -17.298 7.776 1.00 93.12 170 GLY A O 1
ATOM 1292 N N . HIS A 1 171 ? -12.682 -15.661 6.931 1.00 92.62 171 HIS A N 1
ATOM 1293 C CA . HIS A 1 171 ? -11.630 -14.794 6.408 1.00 92.62 171 HIS A CA 1
ATOM 1294 C C . HIS A 1 171 ? -11.124 -13.800 7.458 1.00 92.62 171 HIS A C 1
ATOM 1296 O O . HIS A 1 171 ? -11.767 -13.569 8.478 1.00 92.62 171 HIS A O 1
ATOM 1302 N N . LEU A 1 172 ? -9.960 -13.196 7.203 1.00 94.50 172 LEU A N 1
ATOM 1303 C CA . LEU A 1 172 ? -9.482 -12.061 7.989 1.00 94.50 172 LEU A CA 1
ATOM 1304 C C . LEU A 1 172 ? -10.276 -10.803 7.623 1.00 94.50 172 LEU A C 1
ATOM 1306 O O . LEU A 1 172 ? -10.325 -10.420 6.454 1.00 94.50 172 LEU A O 1
ATOM 1310 N N . GLU A 1 173 ? -10.845 -10.153 8.629 1.00 95.19 173 GLU A N 1
ATOM 1311 C CA . GLU A 1 173 ? -11.570 -8.893 8.510 1.00 95.19 173 GLU A CA 1
ATOM 1312 C C . GLU A 1 173 ? -10.824 -7.783 9.270 1.00 95.19 173 GLU A C 1
ATOM 1314 O O . GLU A 1 173 ? -10.373 -7.995 10.406 1.00 95.19 173 GLU A O 1
ATOM 1319 N N . PRO A 1 174 ? -10.635 -6.606 8.647 1.00 96.56 174 PRO A N 1
ATOM 1320 C CA . PRO A 1 174 ? -9.955 -5.484 9.271 1.00 96.56 174 PRO A CA 1
ATOM 1321 C C . PRO A 1 174 ? -10.882 -4.718 10.220 1.00 96.56 174 PRO A C 1
ATOM 1323 O O . PRO A 1 174 ? -12.009 -4.368 9.885 1.00 96.56 174 PRO A O 1
ATOM 1326 N N . SER A 1 175 ? -10.352 -4.380 11.391 1.00 96.50 175 SER A N 1
ATOM 1327 C CA . SER A 1 175 ? -10.905 -3.387 12.315 1.00 96.50 175 SER A CA 1
ATOM 1328 C C . SER A 1 175 ? -9.839 -2.336 12.623 1.00 96.50 175 SER A C 1
ATOM 1330 O O . SER A 1 175 ? -8.645 -2.627 12.531 1.00 96.50 175 SER A O 1
ATOM 1332 N N . PHE A 1 176 ? -10.245 -1.118 12.976 1.00 97.81 176 PHE A N 1
ATOM 1333 C CA . PHE A 1 176 ? -9.322 0.003 13.164 1.00 97.81 176 PHE A CA 1
ATOM 1334 C C . PHE A 1 176 ? -9.380 0.527 14.593 1.00 97.81 176 PHE A C 1
ATOM 1336 O O . PHE A 1 176 ? -10.459 0.761 15.133 1.00 97.81 176 PHE A O 1
ATOM 1343 N N . ILE A 1 177 ? -8.208 0.742 15.184 1.00 98.00 177 ILE A N 1
ATOM 1344 C CA . ILE A 1 177 ? -8.050 1.448 16.455 1.00 98.00 177 ILE A CA 1
ATOM 1345 C C . ILE A 1 177 ? -7.358 2.768 16.136 1.00 98.00 177 ILE A C 1
ATOM 1347 O O . ILE A 1 177 ? -6.228 2.758 15.653 1.00 98.00 177 ILE A O 1
ATOM 1351 N N . THR A 1 178 ? -8.029 3.892 16.383 1.00 97.75 178 THR A N 1
ATOM 1352 C CA . THR A 1 178 ? -7.479 5.235 16.140 1.00 97.75 178 THR A CA 1
ATOM 1353 C C . THR A 1 178 ? -7.082 5.914 17.441 1.00 97.75 178 THR A C 1
ATOM 1355 O O . THR A 1 178 ? -7.768 5.751 18.448 1.00 97.75 17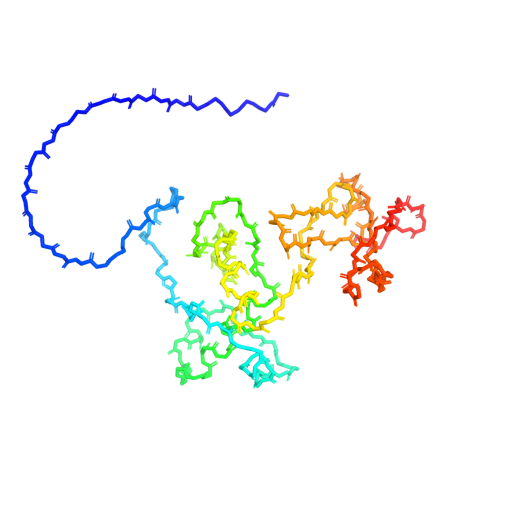8 THR A O 1
ATOM 1358 N N . TYR A 1 179 ? -6.034 6.727 17.404 1.00 96.12 179 TYR A N 1
ATOM 1359 C CA . TYR A 1 179 ? -5.530 7.477 18.552 1.00 96.12 179 TYR A CA 1
ATOM 1360 C C . TYR A 1 179 ? -5.021 8.857 18.128 1.00 96.12 179 TYR A C 1
ATOM 1362 O O . TYR A 1 179 ? -4.739 9.109 16.956 1.00 96.12 179 TYR A O 1
ATOM 1370 N N . GLU A 1 180 ? -4.938 9.770 19.087 1.00 95.00 180 GLU A N 1
ATOM 1371 C CA . GLU A 1 180 ? -4.504 11.151 18.875 1.00 95.00 180 GLU A CA 1
ATOM 1372 C C . GLU A 1 180 ? -3.092 11.365 19.424 1.00 95.00 180 GLU A C 1
ATOM 1374 O O . GLU A 1 180 ? -2.558 10.526 20.152 1.00 95.00 180 GLU A O 1
ATOM 1379 N N . ALA A 1 181 ? -2.467 12.475 19.033 1.00 89.44 181 ALA A N 1
ATOM 1380 C CA . ALA A 1 181 ? -1.162 12.839 19.557 1.00 89.44 181 ALA A CA 1
ATOM 1381 C C . ALA A 1 181 ? -1.308 13.281 21.017 1.00 89.44 181 ALA A C 1
ATOM 1383 O O . ALA A 1 181 ? -2.220 14.028 21.364 1.00 89.44 181 ALA A O 1
ATOM 1384 N N . THR A 1 182 ? -0.382 12.842 21.860 1.00 84.00 182 THR A N 1
ATOM 1385 C CA . THR A 1 182 ? -0.183 13.355 23.218 1.00 84.00 182 THR A CA 1
ATOM 1386 C C . THR A 1 182 ? 0.995 14.329 23.242 1.00 84.00 182 THR A C 1
ATOM 1388 O O . THR A 1 182 ? 1.811 14.337 22.313 1.00 84.00 182 THR A O 1
ATOM 1391 N N . GLU A 1 183 ? 1.136 15.109 24.319 1.00 71.31 183 GLU A N 1
ATOM 1392 C CA . GLU A 1 183 ? 2.279 16.018 24.516 1.00 71.31 183 GLU A CA 1
ATOM 1393 C C . GLU A 1 183 ? 3.635 15.308 24.350 1.00 71.31 183 GLU A C 1
ATOM 1395 O O . GLU A 1 183 ? 4.543 15.856 23.735 1.00 71.31 183 GLU A O 1
ATOM 1400 N N . ALA A 1 184 ? 3.754 14.047 24.785 1.00 65.19 184 ALA A N 1
ATOM 1401 C CA . ALA A 1 184 ? 4.976 13.251 24.635 1.00 65.19 184 ALA A CA 1
ATOM 1402 C C . ALA A 1 184 ? 5.294 12.864 23.175 1.00 65.19 184 ALA A C 1
ATOM 1404 O O . ALA A 1 184 ? 6.453 12.672 22.819 1.00 65.19 184 ALA A O 1
ATOM 1405 N N . THR A 1 185 ? 4.277 12.753 22.315 1.00 61.00 185 THR A N 1
ATOM 1406 C CA . THR A 1 185 ? 4.444 12.385 20.894 1.00 61.00 185 THR A CA 1
ATOM 1407 C C . THR A 1 185 ? 4.568 13.587 19.959 1.00 61.00 185 THR A C 1
ATOM 1409 O O . THR A 1 185 ? 4.996 13.424 18.819 1.00 61.00 185 THR A O 1
ATOM 1412 N N . ALA A 1 186 ? 4.240 14.796 20.429 1.00 55.28 186 ALA A N 1
ATOM 1413 C CA . ALA A 1 186 ? 4.283 16.017 19.624 1.00 55.28 186 ALA A CA 1
ATOM 1414 C C . ALA A 1 186 ? 5.712 16.447 19.227 1.00 55.28 186 ALA A C 1
ATOM 1416 O O . ALA A 1 186 ? 5.875 17.176 18.253 1.00 55.28 186 ALA A O 1
ATOM 1417 N N . TYR A 1 187 ? 6.739 15.971 19.943 1.00 50.59 187 TYR A N 1
ATOM 1418 C CA . TYR A 1 187 ? 8.134 16.406 19.783 1.00 50.59 187 TYR A CA 1
ATOM 1419 C C . TYR A 1 187 ? 9.036 15.455 18.982 1.00 50.59 187 TYR A C 1
ATOM 1421 O O . TYR A 1 187 ? 10.186 15.790 18.730 1.00 50.59 187 TYR A O 1
ATOM 1429 N N . ILE A 1 188 ? 8.549 14.283 18.560 1.00 51.66 188 ILE A N 1
ATOM 1430 C CA . ILE A 1 188 ? 9.386 13.282 17.861 1.00 51.66 188 ILE A CA 1
ATOM 1431 C C . ILE A 1 188 ? 9.581 13.628 16.365 1.00 51.66 188 ILE A C 1
ATOM 1433 O O . ILE A 1 188 ? 10.369 12.993 15.674 1.00 51.66 188 ILE A O 1
ATOM 1437 N N . ALA A 1 189 ? 8.898 14.654 15.849 1.00 42.66 189 ALA A N 1
ATOM 1438 C CA . ALA A 1 189 ? 8.894 15.005 14.426 1.00 42.66 189 ALA A CA 1
ATOM 1439 C C . ALA A 1 189 ? 9.559 16.361 14.099 1.00 42.66 189 ALA A C 1
ATOM 1441 O O . ALA A 1 189 ? 9.103 17.033 13.171 1.00 42.66 189 ALA A O 1
ATOM 1442 N N . ALA A 1 190 ? 10.586 16.765 14.858 1.00 36.56 190 ALA A N 1
ATOM 1443 C CA . ALA A 1 190 ? 11.406 17.952 14.586 1.00 36.56 190 ALA A CA 1
ATOM 1444 C C . ALA A 1 190 ? 12.807 17.565 14.096 1.00 36.56 190 ALA A C 1
ATOM 1446 O O . ALA A 1 190 ? 13.422 16.680 14.732 1.00 36.56 190 ALA A O 1
#

Secondary structure (DSSP, 8-state):
---------------------------S----TT--PPPP-SS--HHHHHHS--SSPPP--HHHHHTS-HHHHHHHHHHHHHHH-EE-SSSSEEE-TTGGGT-EEE-HHHHHHHHHHTT-S-EEE-SS--TTSEEEEETTEEEE---TTGGGTS-PPEEEEEEEE-TTT-SEEEEEEEE---TTTTTTT-

Radius of gyration: 20.39 Å; chains: 1; bounding box: 43×46×65 Å

Sequence (190 aa):
GTGYDAVTSDEEGRTGGRRGGGQQLSLLGYNPDNVSLPPRKEELSLAEIAALPRGVEPSTDLRALDALPEEQAEAQRLVVDLLWADPRGKTGYGPSFRVRKGCYIFGPDVSAAFLKKNGLRLLVRSHEVKAAGYEWTHPAVITVFSAPNYLGHARNKGAVVRLSRSAESGHLEPSFITYEATEATAYIAA

pLDDT: mean 78.08, std 22.91, range [26.52, 98.31]

Organism: Alexandrium catenella (NCBI:txid2925)